Protein AF-A0A1G5PYN0-F1 (afdb_monomer_lite)

pLDDT: mean 87.56, std 14.22, range [36.5, 98.81]

Structure (mmCIF, N/CA/C/O backbone):
data_AF-A0A1G5PYN0-F1
#
_entry.id   AF-A0A1G5PYN0-F1
#
loop_
_atom_site.group_PDB
_atom_site.id
_atom_site.type_symbol
_atom_site.label_atom_id
_atom_site.label_alt_id
_atom_site.label_comp_id
_atom_site.label_asym_id
_atom_site.label_entity_id
_atom_site.label_seq_id
_atom_site.pdbx_PDB_ins_code
_atom_site.Cartn_x
_atom_site.Cartn_y
_atom_site.Cartn_z
_atom_site.occupancy
_atom_site.B_iso_or_equiv
_atom_site.auth_seq_id
_atom_site.auth_comp_id
_atom_site.auth_asym_id
_atom_site.auth_atom_id
_atom_site.pdbx_PDB_model_num
ATOM 1 N N . MET A 1 1 ? 33.318 -4.986 -17.222 1.00 64.50 1 MET A N 1
ATOM 2 C CA . MET A 1 1 ? 32.601 -3.919 -17.952 1.00 64.50 1 MET A CA 1
ATOM 3 C C . MET A 1 1 ? 31.150 -4.351 -17.948 1.00 64.50 1 MET A C 1
ATOM 5 O O . MET A 1 1 ? 30.922 -5.506 -18.272 1.00 64.50 1 MET A O 1
ATOM 9 N N . ASN A 1 2 ? 30.232 -3.514 -17.471 1.00 84.94 2 ASN A N 1
ATOM 10 C CA . ASN A 1 2 ? 28.835 -3.925 -17.301 1.00 84.94 2 ASN A CA 1
ATOM 11 C C . ASN A 1 2 ? 28.106 -3.892 -18.644 1.00 84.94 2 ASN A C 1
ATOM 13 O O . ASN A 1 2 ? 28.387 -3.021 -19.474 1.00 84.94 2 ASN A O 1
ATOM 17 N N . GLU A 1 3 ? 27.171 -4.814 -18.842 1.00 92.38 3 GLU A N 1
ATOM 18 C CA . GLU A 1 3 ? 26.349 -4.852 -20.047 1.00 92.38 3 GLU A CA 1
ATOM 19 C C . GLU A 1 3 ? 25.367 -3.680 -20.057 1.00 92.38 3 GLU A C 1
ATOM 21 O O . GLU A 1 3 ? 24.721 -3.378 -19.055 1.00 92.38 3 GLU A O 1
ATOM 26 N N . LYS A 1 4 ? 25.257 -2.975 -21.184 1.00 93.56 4 LYS A N 1
ATOM 27 C CA . LYS A 1 4 ? 24.333 -1.844 -21.303 1.00 93.56 4 LYS A CA 1
ATOM 28 C C . LYS A 1 4 ? 22.901 -2.364 -21.402 1.00 93.56 4 LYS A C 1
ATOM 30 O O . LYS A 1 4 ? 22.588 -3.097 -22.333 1.00 93.56 4 LYS A O 1
ATOM 35 N N . PHE A 1 5 ? 22.021 -1.901 -20.517 1.00 94.69 5 PHE A N 1
ATOM 36 C CA . PHE A 1 5 ? 20.597 -2.208 -20.602 1.00 94.69 5 PHE A CA 1
ATOM 37 C C . PHE A 1 5 ? 19.865 -1.170 -21.466 1.00 94.69 5 PHE A C 1
ATOM 39 O O . PHE A 1 5 ? 20.129 0.033 -21.380 1.00 94.69 5 PHE A O 1
ATOM 46 N N . ILE A 1 6 ? 18.943 -1.623 -22.315 1.00 91.50 6 ILE A N 1
ATOM 47 C CA . ILE A 1 6 ? 18.127 -0.771 -23.192 1.00 91.50 6 ILE A CA 1
ATOM 48 C C . ILE A 1 6 ? 16.665 -1.087 -22.900 1.00 91.50 6 ILE A C 1
ATOM 50 O O . ILE A 1 6 ? 16.285 -2.245 -22.958 1.00 91.50 6 ILE A O 1
ATOM 54 N N . TRP A 1 7 ? 15.841 -0.082 -22.595 1.00 91.94 7 TRP A N 1
ATOM 55 C CA . TRP A 1 7 ? 14.404 -0.283 -22.371 1.00 91.94 7 TRP A CA 1
ATOM 56 C C . TRP A 1 7 ? 13.653 -0.433 -23.692 1.00 91.94 7 TRP A C 1
ATOM 58 O O . TRP A 1 7 ? 13.806 0.413 -24.573 1.00 91.94 7 TRP A O 1
ATOM 68 N N . LEU A 1 8 ? 12.830 -1.475 -23.803 1.00 89.56 8 LEU A N 1
ATOM 69 C CA . LEU A 1 8 ? 12.023 -1.788 -24.982 1.00 89.56 8 LEU A CA 1
ATOM 70 C C . LEU A 1 8 ? 10.587 -2.077 -24.542 1.00 89.56 8 LEU A C 1
ATOM 72 O O . LEU A 1 8 ? 10.359 -2.863 -23.623 1.00 89.56 8 LEU A O 1
ATOM 76 N N . SER A 1 9 ? 9.607 -1.422 -25.159 1.00 87.19 9 SER A N 1
ATOM 77 C CA . SER A 1 9 ? 8.194 -1.537 -24.770 1.00 87.19 9 SER A CA 1
ATOM 78 C C . SER A 1 9 ? 7.547 -2.854 -25.200 1.00 87.19 9 SER A C 1
ATOM 80 O O . SER A 1 9 ? 6.588 -3.297 -24.581 1.00 87.19 9 SER A O 1
ATOM 82 N N . ASP A 1 10 ? 8.057 -3.465 -26.259 1.00 86.38 10 ASP A N 1
ATOM 83 C CA . ASP A 1 10 ? 7.470 -4.555 -27.041 1.00 86.38 10 ASP A CA 1
ATOM 84 C C . ASP A 1 10 ? 8.253 -5.869 -26.927 1.00 86.38 10 ASP A C 1
ATOM 86 O O . ASP A 1 10 ? 8.167 -6.728 -27.798 1.00 86.38 10 ASP A O 1
ATOM 90 N N . GLU A 1 11 ? 9.010 -6.029 -25.841 1.00 87.56 11 GLU A N 1
ATOM 91 C CA . GLU A 1 11 ? 9.759 -7.246 -25.543 1.00 87.56 11 GLU A CA 1
ATOM 92 C C . GLU A 1 11 ? 9.716 -7.573 -24.044 1.00 87.56 11 GLU A C 1
ATOM 94 O O . GLU A 1 11 ? 9.643 -6.684 -23.178 1.00 87.56 11 GLU A O 1
ATOM 99 N N . ASP A 1 12 ? 9.800 -8.870 -23.737 1.00 90.00 12 ASP A N 1
ATOM 100 C CA . ASP A 1 12 ? 10.110 -9.347 -22.394 1.00 90.00 12 ASP A CA 1
ATOM 101 C C . ASP A 1 12 ? 11.549 -8.975 -22.051 1.00 90.00 12 ASP A C 1
ATOM 103 O O . ASP A 1 12 ? 12.481 -9.293 -22.788 1.00 90.00 12 ASP A O 1
ATOM 107 N N . GLN A 1 13 ? 11.745 -8.317 -20.912 1.00 92.88 13 GLN A N 1
ATOM 108 C CA . GLN A 1 13 ? 13.063 -7.835 -20.516 1.00 92.88 13 GLN A CA 1
ATOM 109 C C . GLN A 1 13 ? 13.458 -8.352 -19.145 1.00 92.88 13 GLN A C 1
ATOM 111 O O . GLN A 1 13 ? 12.667 -8.315 -18.204 1.00 92.88 13 GLN A O 1
ATOM 116 N N . SER A 1 14 ? 14.709 -8.797 -19.040 1.00 95.44 14 SER A N 1
ATOM 117 C CA . SER A 1 14 ? 15.316 -9.237 -17.786 1.00 95.44 14 SER A CA 1
ATOM 118 C C . SER A 1 14 ? 16.494 -8.336 -17.433 1.00 95.44 14 SER A C 1
ATOM 120 O O . SER A 1 14 ? 17.352 -8.084 -18.274 1.00 95.44 14 SER A O 1
ATOM 122 N N . TYR A 1 15 ? 16.538 -7.862 -16.190 1.00 97.06 15 TYR A N 1
ATOM 123 C CA . TYR A 1 15 ? 17.644 -7.080 -15.646 1.00 97.06 15 TYR A CA 1
ATOM 124 C C . TYR A 1 15 ? 18.396 -7.888 -14.581 1.00 97.06 15 TYR A C 1
ATOM 126 O O . TYR A 1 15 ? 17.907 -8.087 -13.469 1.00 97.06 15 TYR A O 1
ATOM 134 N N . CYS A 1 16 ? 19.588 -8.358 -14.940 1.00 96.94 16 CYS A N 1
ATOM 135 C CA . CYS A 1 16 ? 20.435 -9.242 -14.132 1.00 96.94 16 CYS A CA 1
ATOM 136 C C . CYS A 1 16 ? 21.698 -8.543 -13.594 1.00 96.94 16 CYS A C 1
ATOM 138 O O . CYS A 1 16 ? 22.007 -7.412 -13.971 1.00 96.94 16 CYS A O 1
ATOM 140 N N . HIS A 1 17 ? 22.464 -9.238 -12.747 1.00 94.62 17 HIS A N 1
ATOM 141 C CA . HIS A 1 17 ? 23.680 -8.721 -12.100 1.00 94.62 17 HIS A CA 1
ATOM 142 C C . HIS A 1 17 ? 24.736 -8.144 -13.067 1.00 94.62 17 HIS A C 1
ATOM 144 O O . HIS A 1 17 ? 25.391 -7.158 -12.733 1.00 94.62 17 HIS A O 1
ATOM 150 N N . GLU A 1 18 ? 24.878 -8.712 -14.267 1.00 95.62 18 GLU A N 1
ATOM 151 C CA . GLU A 1 18 ? 25.846 -8.289 -15.299 1.00 95.62 18 GLU A CA 1
ATOM 152 C C . GLU A 1 18 ? 25.626 -6.864 -15.830 1.00 95.62 18 GLU A C 1
ATOM 154 O O . GLU A 1 18 ? 26.567 -6.205 -16.281 1.00 95.62 18 GLU A O 1
ATOM 159 N N . HIS A 1 19 ? 24.405 -6.343 -15.693 1.00 96.50 19 HIS A N 1
ATOM 160 C CA . HIS A 1 19 ? 24.086 -4.958 -16.018 1.00 96.50 19 HIS A CA 1
ATOM 161 C C . HIS A 1 19 ? 24.658 -3.979 -14.975 1.00 96.50 19 HIS A C 1
ATOM 163 O O . HIS A 1 19 ? 24.848 -2.796 -15.259 1.00 96.50 19 HIS A O 1
ATOM 169 N N . GLY A 1 20 ? 24.969 -4.428 -13.757 1.00 96.69 20 GLY A N 1
ATOM 170 C CA . GLY A 1 20 ? 25.350 -3.540 -12.657 1.00 96.69 20 GLY A CA 1
ATOM 171 C C . GLY A 1 20 ? 24.247 -2.535 -12.314 1.00 96.69 20 GLY A C 1
ATOM 172 O O . GLY A 1 20 ? 23.072 -2.801 -12.548 1.00 96.69 20 GLY A O 1
ATOM 173 N N . SER A 1 21 ? 24.593 -1.379 -11.746 1.00 97.81 21 SER A N 1
ATOM 174 C CA . SER A 1 21 ? 23.624 -0.299 -11.500 1.00 97.81 21 SER A CA 1
ATOM 175 C C . SER A 1 21 ? 23.627 0.716 -12.643 1.00 97.81 21 SER A C 1
ATOM 177 O O . SER A 1 21 ? 24.696 1.160 -13.065 1.00 97.81 21 SER A O 1
ATOM 179 N N . GLN A 1 22 ? 22.446 1.087 -13.141 1.00 96.62 22 GLN A N 1
ATOM 180 C CA . GLN A 1 22 ? 22.286 1.979 -14.292 1.00 96.62 22 GLN A CA 1
ATOM 181 C C . GLN A 1 22 ? 21.126 2.955 -14.100 1.00 96.62 22 GLN A C 1
ATOM 183 O O . GLN A 1 22 ? 20.095 2.624 -13.517 1.00 96.62 22 GLN A O 1
ATOM 188 N N . THR A 1 23 ? 21.278 4.145 -14.678 1.00 95.19 23 THR A N 1
ATOM 189 C CA . THR A 1 23 ? 20.180 5.087 -14.905 1.00 95.19 23 THR A CA 1
ATOM 190 C C . THR A 1 23 ? 19.929 5.166 -16.397 1.00 95.19 23 THR A C 1
ATOM 192 O O . THR A 1 23 ? 20.847 5.453 -17.170 1.00 95.19 23 THR A O 1
ATOM 195 N N . ILE A 1 24 ? 18.688 4.930 -16.804 1.00 91.94 24 ILE A N 1
ATOM 196 C CA . ILE A 1 24 ? 18.281 4.997 -18.199 1.00 91.94 24 ILE A CA 1
ATOM 197 C C . ILE A 1 24 ? 17.210 6.060 -18.400 1.00 91.94 24 ILE A C 1
ATOM 199 O O . ILE A 1 24 ? 16.399 6.342 -17.521 1.00 91.94 24 ILE A O 1
ATOM 203 N N . THR A 1 25 ? 17.211 6.623 -19.602 1.00 86.50 25 THR A N 1
ATOM 204 C CA . THR A 1 25 ? 16.182 7.539 -20.078 1.00 86.50 25 THR A CA 1
ATOM 205 C C . THR A 1 25 ? 15.856 7.143 -21.518 1.00 86.50 25 THR A C 1
ATOM 207 O O . THR A 1 25 ? 16.702 7.341 -22.396 1.00 86.50 25 THR A O 1
ATOM 210 N N . PRO A 1 26 ? 14.687 6.547 -21.789 1.00 73.88 26 PRO A N 1
ATOM 211 C CA . PRO A 1 26 ? 14.273 6.182 -23.125 1.00 73.88 26 PRO A CA 1
ATOM 212 C C . PRO A 1 26 ? 14.003 7.455 -23.918 1.00 73.88 26 PRO A C 1
ATOM 214 O O . PRO A 1 26 ? 13.640 8.501 -23.377 1.00 73.88 26 PRO A O 1
ATOM 217 N N . SER A 1 27 ? 14.175 7.364 -25.229 1.00 69.44 27 SER A N 1
ATOM 218 C CA . SER A 1 27 ? 13.894 8.469 -26.143 1.00 69.44 27 SER A CA 1
ATOM 219 C C . SER A 1 27 ? 12.394 8.754 -26.287 1.00 69.44 27 SER A C 1
ATOM 221 O O . SER A 1 27 ? 12.030 9.871 -26.652 1.00 69.44 27 SER A O 1
ATOM 223 N N . SER A 1 28 ? 11.529 7.774 -26.004 1.00 76.31 28 SER A N 1
ATOM 224 C CA . SER A 1 28 ? 10.084 7.843 -26.253 1.00 76.31 28 SER A CA 1
ATOM 225 C C . SER A 1 28 ? 9.232 7.659 -24.992 1.00 76.31 28 SER A C 1
ATOM 227 O O . SER A 1 28 ? 8.539 8.603 -24.612 1.00 76.31 28 SER A O 1
ATOM 229 N N . SER A 1 29 ? 9.264 6.474 -24.372 1.00 86.19 29 SER A N 1
ATOM 230 C CA . SER A 1 29 ? 8.400 6.081 -23.249 1.00 86.19 29 SER A CA 1
ATOM 231 C C . SER A 1 29 ? 9.008 4.937 -22.420 1.00 86.19 29 SER A C 1
ATOM 233 O O . SER A 1 29 ? 9.849 4.187 -22.919 1.00 86.19 29 SER A O 1
ATOM 235 N N . PHE A 1 30 ? 8.555 4.799 -21.170 1.00 91.44 30 PHE A N 1
ATOM 236 C CA . PHE A 1 30 ? 8.790 3.629 -20.318 1.00 91.44 30 PHE A CA 1
ATOM 237 C C . PHE A 1 30 ? 7.648 2.608 -20.356 1.00 91.44 30 PHE A C 1
ATOM 239 O O . PHE A 1 30 ? 7.711 1.619 -19.632 1.00 91.44 30 PHE A O 1
ATOM 246 N N . ASP A 1 31 ? 6.614 2.811 -21.170 1.00 90.50 31 ASP A N 1
ATOM 247 C CA . ASP A 1 31 ? 5.486 1.883 -21.283 1.00 90.50 31 ASP A CA 1
ATOM 248 C C . ASP A 1 31 ? 5.932 0.444 -21.566 1.00 90.50 31 ASP A C 1
ATOM 250 O O . ASP A 1 31 ? 6.979 0.189 -22.171 1.00 90.50 31 ASP A O 1
ATOM 254 N N . LYS A 1 32 ? 5.087 -0.499 -21.153 1.00 88.25 32 LYS A N 1
ATOM 255 C CA . LYS A 1 32 ? 5.171 -1.902 -21.550 1.00 88.25 32 LYS A CA 1
ATOM 256 C C . LYS A 1 32 ? 3.920 -2.244 -22.328 1.00 88.25 32 LYS A C 1
ATOM 258 O O . LYS A 1 32 ? 2.825 -1.978 -21.859 1.00 88.25 32 LYS A O 1
ATOM 263 N N . ASN A 1 33 ? 4.064 -2.805 -23.515 1.00 85.69 33 ASN A N 1
ATOM 264 C CA . ASN A 1 33 ? 2.923 -3.207 -24.321 1.00 85.69 33 ASN A CA 1
ATOM 265 C C . ASN A 1 33 ? 2.256 -4.446 -23.712 1.00 85.69 33 ASN A C 1
ATOM 267 O O . ASN A 1 33 ? 2.871 -5.216 -22.966 1.00 85.69 33 ASN A O 1
ATOM 271 N N . ILE A 1 34 ? 0.982 -4.649 -24.051 1.00 83.25 34 ILE A N 1
ATOM 272 C CA . ILE A 1 34 ? 0.266 -5.883 -23.708 1.00 83.25 34 ILE A CA 1
ATOM 273 C C . ILE A 1 34 ? 1.074 -7.097 -24.208 1.00 83.25 34 ILE A C 1
ATOM 275 O O . ILE A 1 34 ? 1.685 -7.054 -25.270 1.00 83.25 34 ILE A O 1
ATOM 279 N N . GLY A 1 35 ? 1.079 -8.178 -23.431 1.00 78.75 35 GLY A N 1
ATOM 280 C CA . GLY A 1 35 ? 1.880 -9.385 -23.636 1.00 78.75 35 GLY A CA 1
ATOM 281 C C . GLY A 1 35 ? 3.279 -9.375 -23.013 1.00 78.75 35 GLY A C 1
ATOM 282 O O . GLY A 1 35 ? 3.811 -10.456 -22.789 1.00 78.75 35 GLY A O 1
ATOM 283 N N . PHE A 1 36 ? 3.851 -8.214 -22.673 1.00 85.88 36 PHE A N 1
ATOM 284 C CA . PHE A 1 36 ? 5.266 -8.125 -22.287 1.00 85.88 36 PHE A CA 1
ATOM 285 C C . PHE A 1 36 ? 5.501 -7.808 -20.811 1.00 85.88 36 PHE A C 1
ATOM 287 O O . PHE A 1 36 ? 4.694 -7.158 -20.138 1.00 85.88 36 PHE A O 1
ATOM 294 N N . THR A 1 37 ? 6.643 -8.274 -20.309 1.00 89.25 37 THR A N 1
ATOM 295 C CA . THR A 1 37 ? 6.994 -8.270 -18.889 1.00 89.25 37 THR A CA 1
ATOM 296 C C . THR A 1 37 ? 8.379 -7.675 -18.632 1.00 89.25 37 THR A C 1
ATOM 298 O O . THR A 1 37 ? 9.261 -7.647 -19.494 1.00 89.25 37 THR A O 1
ATOM 301 N N . PHE A 1 38 ? 8.574 -7.179 -17.414 1.00 94.06 38 PHE A N 1
ATOM 302 C CA . PHE A 1 38 ? 9.864 -6.786 -16.869 1.00 94.06 38 PHE A CA 1
ATOM 303 C C . PHE A 1 38 ? 10.191 -7.659 -15.655 1.00 94.06 38 PHE A C 1
ATOM 305 O O . PHE A 1 38 ? 9.429 -7.729 -14.684 1.00 94.06 38 PHE A O 1
ATOM 312 N N . LYS A 1 39 ? 11.344 -8.322 -15.714 1.00 96.31 39 LYS A N 1
ATOM 313 C CA . LYS A 1 39 ? 11.886 -9.165 -14.652 1.00 96.31 39 LYS A CA 1
ATOM 314 C C . LYS A 1 39 ? 13.207 -8.590 -14.169 1.00 96.31 39 LYS A C 1
ATOM 316 O O . LYS A 1 39 ? 13.993 -8.082 -14.966 1.00 96.31 39 LYS A O 1
ATOM 321 N N . MET A 1 40 ? 13.479 -8.697 -12.878 1.00 97.56 40 MET A N 1
ATOM 322 C CA . MET A 1 40 ? 14.733 -8.224 -12.304 1.00 97.56 40 MET A CA 1
ATOM 323 C C . MET A 1 40 ? 15.248 -9.190 -11.239 1.00 97.56 40 MET A C 1
ATOM 325 O O . MET A 1 40 ? 14.536 -9.520 -10.291 1.00 97.56 40 MET A O 1
ATOM 329 N N . ASP A 1 41 ? 16.500 -9.606 -11.415 1.00 97.19 41 ASP A N 1
ATOM 330 C CA . ASP A 1 41 ? 17.264 -10.429 -10.480 1.00 97.19 41 ASP A CA 1
ATOM 331 C C . ASP A 1 41 ? 18.720 -9.943 -10.448 1.00 97.19 41 ASP A C 1
ATOM 333 O O . ASP A 1 41 ? 19.633 -10.522 -11.040 1.00 97.19 41 ASP A O 1
ATOM 337 N N . ALA A 1 42 ? 18.926 -8.777 -9.837 1.00 96.69 42 ALA A N 1
ATOM 338 C CA . ALA A 1 42 ? 20.172 -8.022 -9.966 1.00 96.69 42 ALA A CA 1
ATOM 339 C C . ALA A 1 42 ? 21.029 -7.994 -8.689 1.00 96.69 42 ALA A C 1
ATOM 341 O O . ALA A 1 42 ? 22.027 -7.268 -8.632 1.00 96.69 42 ALA A O 1
ATOM 342 N N . GLY A 1 43 ? 20.665 -8.764 -7.661 1.00 95.25 43 GLY A N 1
ATOM 343 C CA . GLY A 1 43 ? 21.304 -8.726 -6.347 1.00 95.25 43 GLY A CA 1
ATOM 344 C C . GLY A 1 43 ? 21.012 -7.407 -5.636 1.00 95.25 43 GLY A C 1
ATOM 345 O O . GLY A 1 43 ? 19.866 -7.113 -5.320 1.00 95.25 43 GLY A O 1
ATOM 346 N N . GLU A 1 44 ? 22.038 -6.596 -5.389 1.00 95.44 44 GLU A N 1
ATOM 347 C CA . GLU A 1 44 ? 21.894 -5.265 -4.770 1.00 95.44 44 GLU A CA 1
ATOM 348 C C . GLU A 1 44 ? 21.850 -4.126 -5.805 1.00 95.44 44 GLU A C 1
ATOM 350 O O . GLU A 1 44 ? 21.699 -2.954 -5.456 1.00 95.44 44 GLU A O 1
ATOM 355 N N . ASN A 1 45 ? 21.984 -4.452 -7.094 1.00 97.81 45 ASN A N 1
ATOM 356 C CA . ASN A 1 45 ? 22.062 -3.450 -8.149 1.00 97.81 45 ASN A CA 1
ATOM 357 C C . ASN A 1 45 ? 20.739 -2.707 -8.363 1.00 97.81 45 ASN A C 1
ATOM 359 O O . ASN A 1 45 ? 19.648 -3.231 -8.131 1.00 97.81 45 ASN A O 1
ATOM 363 N N . THR A 1 46 ? 20.860 -1.474 -8.855 1.00 98.31 46 THR A N 1
ATOM 364 C CA . THR A 1 46 ? 19.737 -0.553 -9.047 1.00 98.31 46 THR A CA 1
ATOM 365 C C . THR A 1 46 ? 19.550 -0.200 -10.517 1.00 98.31 46 THR A C 1
ATOM 367 O O . THR A 1 46 ? 20.492 0.255 -11.164 1.00 98.31 46 THR A O 1
ATOM 370 N N . LEU A 1 47 ? 18.323 -0.340 -11.019 1.00 98.06 47 LEU A N 1
ATOM 371 C CA . LEU A 1 47 ? 17.886 0.241 -12.285 1.00 98.06 47 LEU A CA 1
ATOM 372 C C . LEU A 1 47 ? 17.019 1.469 -11.993 1.00 98.06 47 LEU A C 1
ATOM 374 O O . LEU A 1 47 ? 15.956 1.352 -11.385 1.00 98.06 47 LEU A O 1
ATOM 378 N N . THR A 1 48 ? 17.461 2.643 -12.439 1.00 97.19 48 THR A N 1
ATOM 379 C CA . THR A 1 48 ? 16.688 3.889 -12.344 1.00 97.19 48 THR A CA 1
ATOM 380 C C . THR A 1 48 ? 16.110 4.267 -13.706 1.00 97.19 48 THR A C 1
ATOM 382 O O . THR A 1 48 ? 16.854 4.499 -14.659 1.00 97.19 48 THR A O 1
ATOM 385 N N . LEU A 1 49 ? 14.785 4.351 -13.782 1.00 94.19 49 LEU A N 1
ATOM 386 C CA . LEU A 1 49 ? 14.005 4.884 -14.892 1.00 94.19 49 LEU A CA 1
ATOM 387 C C . LEU A 1 49 ? 13.805 6.390 -14.649 1.00 94.19 49 LEU A C 1
ATOM 389 O O . LEU A 1 49 ? 12.924 6.792 -13.891 1.00 94.19 49 LEU A O 1
ATOM 393 N N . ASP A 1 50 ? 14.677 7.216 -15.228 1.00 91.75 50 ASP A N 1
ATOM 394 C CA . ASP A 1 50 ? 14.679 8.673 -15.041 1.00 91.75 50 ASP A CA 1
ATOM 395 C C . ASP A 1 50 ? 13.805 9.361 -16.100 1.00 91.75 50 ASP A C 1
ATOM 397 O O . ASP A 1 50 ? 14.099 9.287 -17.301 1.00 91.75 50 ASP A O 1
ATOM 401 N N . THR A 1 51 ? 12.740 10.037 -15.654 1.00 85.75 51 THR A N 1
ATOM 402 C CA . THR A 1 51 ? 11.777 10.729 -16.523 1.00 85.75 51 THR A CA 1
ATOM 403 C C . THR A 1 51 ? 12.102 12.212 -16.754 1.00 85.75 51 THR A C 1
ATOM 405 O O . THR A 1 51 ? 11.386 12.883 -17.502 1.00 85.75 51 THR A O 1
ATOM 408 N N . ASP A 1 52 ? 13.164 12.759 -16.150 1.00 76.69 52 ASP A N 1
ATOM 409 C CA . ASP A 1 52 ? 13.421 14.208 -16.114 1.00 76.69 52 ASP A CA 1
ATOM 410 C C . ASP A 1 52 ? 14.066 14.759 -17.404 1.00 76.69 52 ASP A C 1
ATOM 412 O O . ASP A 1 52 ? 13.940 15.943 -17.746 1.00 76.69 52 ASP A O 1
ATOM 416 N N . LYS A 1 53 ? 14.731 13.918 -18.207 1.00 65.94 53 LYS A N 1
ATOM 417 C CA . LYS A 1 53 ? 15.516 14.426 -19.346 1.00 65.94 53 LYS A CA 1
ATOM 418 C C . LYS A 1 53 ? 14.677 15.151 -20.411 1.00 65.94 53 LYS A C 1
ATOM 420 O O . LYS A 1 53 ? 13.581 14.768 -20.825 1.00 65.94 53 LYS A O 1
ATOM 425 N N . LYS A 1 54 ? 15.232 16.289 -20.832 1.00 58.75 54 LYS A N 1
ATOM 426 C CA . LYS A 1 54 ? 14.637 17.315 -21.695 1.00 58.75 54 LYS A CA 1
ATOM 427 C C . LYS A 1 54 ? 14.392 16.770 -23.107 1.00 58.75 54 LYS A C 1
ATOM 429 O O . LYS A 1 54 ? 15.353 16.604 -23.847 1.00 58.75 54 LYS A O 1
ATOM 434 N N . ASN A 1 55 ? 13.131 16.464 -23.440 1.00 54.75 55 ASN A N 1
ATOM 435 C CA . ASN A 1 55 ? 12.445 16.780 -24.716 1.00 54.75 55 ASN A CA 1
ATOM 436 C C . ASN A 1 55 ? 11.238 15.870 -25.026 1.00 54.75 55 ASN A C 1
ATOM 438 O O . ASN A 1 55 ? 10.500 16.177 -25.956 1.00 54.75 55 ASN A O 1
ATOM 442 N N . SER A 1 56 ? 10.983 14.800 -24.262 1.00 56.25 56 SER A N 1
ATOM 443 C CA . SER A 1 56 ? 9.767 13.990 -24.443 1.00 56.25 56 SER A CA 1
ATOM 444 C C . SER A 1 56 ? 8.727 14.307 -23.367 1.00 56.25 56 SER A C 1
ATOM 446 O O . SER A 1 56 ? 9.012 14.210 -22.175 1.00 56.25 56 SER A O 1
ATOM 448 N N . ILE A 1 57 ? 7.527 14.703 -23.803 1.00 56.97 57 ILE A N 1
ATOM 449 C CA . ILE A 1 57 ? 6.341 14.960 -22.961 1.00 56.97 57 ILE A CA 1
ATOM 450 C C . ILE A 1 57 ? 5.693 13.638 -22.505 1.00 56.97 57 ILE A C 1
ATOM 452 O O . ILE A 1 57 ? 4.843 13.649 -21.634 1.00 56.97 57 ILE A O 1
ATOM 456 N N . LYS A 1 58 ? 6.084 12.495 -23.086 1.00 63.91 58 LYS A N 1
ATOM 457 C CA . LYS A 1 58 ? 5.426 11.199 -22.853 1.00 63.91 58 LYS A CA 1
ATOM 458 C C . LYS A 1 58 ? 6.140 10.293 -21.847 1.00 63.91 58 LYS A C 1
ATOM 460 O O . LYS A 1 58 ? 5.608 9.247 -21.518 1.00 63.91 58 LYS A O 1
ATOM 465 N N . VAL A 1 59 ? 7.344 10.641 -21.389 1.00 70.94 59 VAL A N 1
ATOM 466 C CA . VAL A 1 59 ? 8.159 9.730 -20.552 1.00 70.94 59 VAL A CA 1
ATOM 467 C C . VAL A 1 59 ? 7.661 9.673 -19.105 1.00 70.94 59 VAL A C 1
ATOM 469 O O . VAL A 1 59 ? 7.928 8.701 -18.406 1.00 70.94 59 VAL A O 1
ATOM 472 N N . ASN A 1 60 ? 6.936 10.694 -18.649 1.00 80.38 60 ASN A N 1
ATOM 473 C CA . ASN A 1 60 ? 6.387 10.746 -17.300 1.00 80.38 60 ASN A CA 1
ATOM 474 C C . ASN A 1 60 ? 5.007 10.079 -17.172 1.00 80.38 60 ASN A C 1
ATOM 476 O O . ASN A 1 60 ? 4.589 9.859 -16.044 1.00 80.38 60 ASN A O 1
ATOM 480 N N . ASP A 1 61 ? 4.330 9.742 -18.275 1.00 89.81 61 ASP A N 1
ATOM 481 C CA . ASP A 1 61 ? 3.107 8.929 -18.283 1.00 89.81 61 ASP A CA 1
ATOM 482 C C . ASP A 1 61 ? 3.468 7.476 -18.612 1.00 89.81 61 ASP A C 1
ATOM 484 O O . ASP A 1 61 ? 3.798 7.158 -19.752 1.00 89.81 61 ASP A O 1
ATOM 488 N N . ILE A 1 62 ? 3.439 6.605 -17.603 1.00 92.31 62 ILE A N 1
ATOM 489 C CA . ILE A 1 62 ? 3.876 5.209 -17.694 1.00 92.31 62 ILE A CA 1
ATOM 490 C C . ILE A 1 62 ? 2.667 4.287 -17.531 1.00 92.31 62 ILE A C 1
ATOM 492 O O . ILE A 1 62 ? 2.080 4.207 -16.452 1.00 92.31 62 ILE A O 1
ATOM 496 N N . HIS A 1 63 ? 2.323 3.563 -18.592 1.00 91.75 63 HIS A N 1
ATOM 497 C CA . HIS A 1 63 ? 1.176 2.662 -18.680 1.00 91.75 63 HIS A CA 1
ATOM 498 C C . HIS A 1 63 ? 1.619 1.211 -18.808 1.00 91.75 63 HIS A C 1
ATOM 500 O O . HIS A 1 63 ? 2.145 0.788 -19.842 1.00 91.75 63 HIS A O 1
ATOM 506 N N . TRP A 1 64 ? 1.402 0.446 -17.740 1.00 91.75 64 TRP A N 1
ATOM 507 C CA . TRP A 1 64 ? 1.830 -0.939 -17.580 1.00 91.75 64 TRP A CA 1
ATOM 508 C C . TRP A 1 64 ? 0.604 -1.871 -17.429 1.00 91.75 64 TRP A C 1
ATOM 510 O O . TRP A 1 64 ? 0.046 -2.011 -16.342 1.00 91.75 64 TRP A O 1
ATOM 520 N N . PRO A 1 65 ? 0.160 -2.538 -18.506 1.00 87.75 65 PRO A N 1
ATOM 521 C CA . PRO A 1 65 ? 0.580 -2.341 -19.886 1.00 87.75 65 PRO A CA 1
ATOM 522 C C . PRO A 1 65 ? -0.181 -1.205 -20.586 1.00 87.75 65 PRO A C 1
ATOM 524 O O . PRO A 1 65 ? -1.197 -0.708 -20.099 1.00 87.75 65 PRO A O 1
ATOM 527 N N . ARG A 1 66 ? 0.292 -0.880 -21.785 1.00 85.06 66 ARG A N 1
ATOM 528 C CA . ARG A 1 66 ? -0.324 0.010 -22.759 1.00 85.06 66 ARG A CA 1
ATOM 529 C C . ARG A 1 66 ? -0.884 -0.786 -23.933 1.00 85.06 66 ARG A C 1
ATOM 531 O O . ARG A 1 66 ? -0.208 -1.678 -24.456 1.00 85.06 66 ARG A O 1
ATOM 538 N N . SER A 1 67 ? -2.087 -0.440 -24.386 1.00 73.12 67 SER A N 1
ATOM 539 C CA . SER A 1 67 ? -2.626 -0.990 -25.630 1.00 73.12 67 SER A CA 1
ATOM 540 C C . SER A 1 67 ? -1.856 -0.443 -26.838 1.00 73.12 67 SER A C 1
ATOM 542 O O . SER A 1 67 ? -1.650 0.773 -26.933 1.00 73.12 67 SER A O 1
ATOM 544 N N . PRO A 1 68 ? -1.444 -1.288 -27.803 1.00 62.25 68 PRO A N 1
ATOM 545 C CA . PRO A 1 68 ? -0.917 -0.783 -29.061 1.00 62.25 68 PRO A CA 1
ATOM 546 C C . PRO A 1 68 ? -1.989 0.067 -29.766 1.00 62.25 68 PRO A C 1
ATOM 548 O O . PRO A 1 68 ? -3.167 -0.284 -29.794 1.00 62.25 68 PRO A O 1
ATOM 551 N N . ILE A 1 69 ? -1.574 1.214 -30.310 1.00 54.97 69 ILE A N 1
ATOM 552 C CA . ILE A 1 69 ? -2.456 2.206 -30.958 1.00 54.97 69 ILE A CA 1
ATOM 553 C C . ILE A 1 69 ? -2.969 1.703 -32.325 1.00 54.97 69 ILE A C 1
ATOM 555 O O . ILE A 1 69 ? -3.968 2.202 -32.834 1.00 54.97 69 ILE A O 1
ATOM 559 N N . GLU A 1 70 ? -2.328 0.694 -32.922 1.00 45.19 70 GLU A N 1
ATOM 560 C CA . GLU A 1 70 ? -2.703 0.147 -34.228 1.00 45.19 70 GLU A CA 1
ATOM 561 C C . GLU A 1 70 ? -3.424 -1.204 -34.097 1.00 45.19 70 GLU A C 1
ATOM 563 O O . GLU A 1 70 ? -2.819 -2.260 -34.259 1.00 45.19 70 GLU A O 1
ATOM 568 N N . PHE A 1 71 ? -4.745 -1.185 -33.914 1.00 43.28 71 PHE A N 1
ATOM 569 C CA . PHE A 1 71 ? -5.575 -2.247 -34.491 1.00 43.28 71 PHE A CA 1
ATOM 570 C C . PHE A 1 71 ? -5.670 -1.980 -35.999 1.00 43.28 71 PHE A C 1
ATOM 572 O O . PHE A 1 71 ? -6.641 -1.404 -36.484 1.00 43.28 71 PHE A O 1
ATOM 579 N N . LYS A 1 72 ? -4.620 -2.316 -36.757 1.00 39.28 72 LYS A N 1
ATOM 580 C CA . LYS A 1 72 ? -4.734 -2.379 -38.220 1.00 39.28 72 LYS A CA 1
ATOM 581 C C . LYS A 1 72 ? -5.690 -3.524 -38.54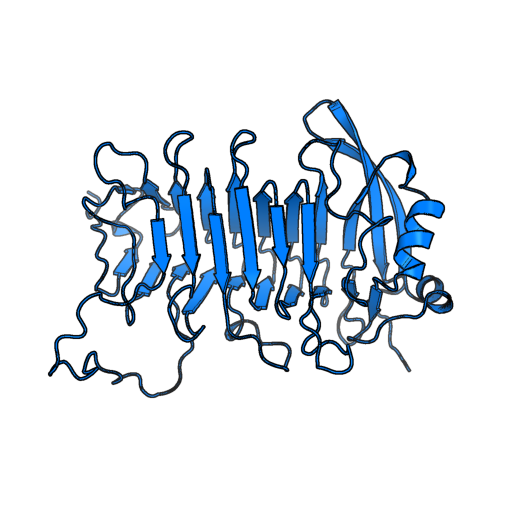0 1.00 39.28 72 LYS A C 1
ATOM 583 O O . LYS A 1 72 ? -5.405 -4.660 -38.174 1.00 39.28 72 LYS A O 1
ATOM 588 N N . GLU A 1 73 ? -6.820 -3.227 -39.182 1.00 36.50 73 GLU A N 1
ATOM 589 C CA . GLU A 1 73 ? -7.741 -4.237 -39.717 1.00 36.50 73 GLU A CA 1
ATOM 590 C C . GLU A 1 73 ? -6.932 -5.324 -40.449 1.00 36.50 73 GLU A C 1
ATOM 592 O O . GLU A 1 73 ? -6.177 -5.030 -41.375 1.00 36.50 73 GLU A O 1
ATOM 597 N N . GLY A 1 74 ? -7.023 -6.569 -39.973 1.00 41.16 74 GLY A N 1
ATOM 598 C CA . GLY A 1 74 ? -6.241 -7.706 -40.478 1.00 41.16 74 GLY A CA 1
ATOM 599 C C . GLY A 1 74 ? -5.092 -8.170 -39.573 1.00 41.16 74 GLY A C 1
ATOM 600 O O . GLY A 1 74 ? -4.623 -9.292 -39.741 1.00 41.16 74 GLY A O 1
ATOM 601 N N . TYR A 1 75 ? -4.699 -7.386 -38.565 1.00 39.47 75 TYR A N 1
ATOM 602 C CA . TYR A 1 75 ? -4.036 -7.897 -37.365 1.00 39.47 75 TYR A CA 1
ATOM 603 C C . TYR A 1 75 ? -5.128 -8.371 -36.406 1.00 39.47 75 TYR A C 1
ATOM 605 O O . TYR A 1 75 ? -5.446 -7.722 -35.409 1.00 39.47 75 TYR A O 1
ATOM 613 N N . GLU A 1 76 ? -5.719 -9.531 -36.709 1.00 39.62 76 GLU A N 1
ATOM 614 C CA . GLU A 1 76 ? -6.223 -10.372 -35.624 1.00 39.62 76 GLU A CA 1
ATOM 615 C C . GLU A 1 76 ? -5.146 -10.427 -34.537 1.00 39.62 76 GLU A C 1
ATOM 617 O O . GLU A 1 76 ? -3.951 -10.351 -34.836 1.00 39.62 76 GLU A O 1
ATOM 622 N N . ALA A 1 77 ? -5.570 -10.514 -33.281 1.00 43.22 77 ALA A N 1
ATOM 623 C CA . ALA A 1 77 ? -4.736 -10.638 -32.095 1.00 43.22 77 ALA A CA 1
ATOM 624 C C . ALA A 1 77 ? -3.882 -11.929 -32.122 1.00 43.22 77 ALA A C 1
ATOM 626 O O . ALA A 1 77 ? -4.028 -12.823 -31.298 1.00 43.22 77 ALA A O 1
ATOM 627 N N . VAL A 1 78 ? -2.965 -12.015 -33.084 1.00 39.47 78 VAL A N 1
ATOM 628 C CA . VAL A 1 78 ? -1.941 -13.038 -33.291 1.00 39.47 78 VAL A CA 1
ATOM 629 C C . VAL A 1 78 ? -0.619 -12.539 -32.694 1.00 39.47 78 VAL A C 1
ATOM 631 O O . VAL A 1 78 ? 0.461 -13.023 -33.018 1.00 39.47 78 VAL A O 1
ATOM 634 N N . HIS A 1 79 ? -0.676 -11.628 -31.716 1.00 44.00 79 HIS A N 1
ATOM 635 C CA . HIS A 1 79 ? 0.265 -11.740 -30.608 1.00 44.00 79 HIS A CA 1
ATOM 636 C C . HIS A 1 79 ? -0.182 -12.927 -29.781 1.00 44.00 79 HIS A C 1
ATOM 638 O O . HIS A 1 79 ? -0.922 -12.781 -28.815 1.00 44.00 79 HIS A O 1
ATOM 644 N N . LYS A 1 80 ? 0.232 -14.099 -30.275 1.00 41.94 80 LYS A N 1
ATOM 645 C CA . LYS A 1 80 ? 0.347 -15.378 -29.591 1.00 41.94 80 LYS A CA 1
ATOM 646 C C . LYS A 1 80 ? -0.093 -15.303 -28.134 1.00 41.94 80 LYS A C 1
ATOM 648 O O . LYS A 1 80 ? 0.708 -15.331 -27.204 1.00 41.94 80 LYS A O 1
ATOM 653 N N . ALA A 1 81 ? -1.401 -15.404 -27.971 1.00 39.38 81 ALA A N 1
ATOM 654 C CA . ALA A 1 81 ? -1.991 -16.197 -26.922 1.00 39.38 81 ALA A CA 1
ATOM 655 C C . ALA A 1 81 ? -1.631 -17.688 -27.180 1.00 39.38 81 ALA A C 1
ATOM 657 O O . ALA A 1 81 ? -2.490 -18.544 -27.264 1.00 39.38 81 ALA A O 1
ATOM 658 N N . GLU A 1 82 ? -0.340 -18.004 -27.369 1.00 36.84 82 GLU A N 1
ATOM 659 C CA . GLU A 1 82 ? 0.201 -19.358 -27.178 1.00 36.84 82 GLU A CA 1
ATOM 660 C C . GLU A 1 82 ? 0.508 -19.589 -25.683 1.00 36.84 82 GLU A C 1
ATOM 662 O O . GLU A 1 82 ? 0.859 -20.694 -25.294 1.00 36.84 82 GLU A O 1
ATOM 667 N N . ASN A 1 83 ? 0.285 -18.578 -24.830 1.00 41.72 83 ASN A N 1
ATOM 668 C CA . ASN A 1 83 ? 0.059 -18.725 -23.388 1.00 41.72 83 ASN A CA 1
ATOM 669 C C . ASN A 1 83 ? -1.447 -18.664 -23.051 1.00 41.72 83 ASN A C 1
ATOM 671 O O . ASN A 1 83 ? -1.854 -18.052 -22.066 1.00 41.72 83 ASN A O 1
ATOM 675 N N . THR A 1 84 ? -2.303 -19.282 -23.873 1.00 38.78 84 THR A N 1
ATOM 676 C CA . THR A 1 84 ? -3.724 -19.520 -23.539 1.00 38.78 84 THR A CA 1
ATOM 677 C C . THR A 1 84 ? -3.932 -20.484 -22.374 1.00 38.78 84 THR A C 1
ATOM 679 O O . THR A 1 84 ? -5.067 -20.645 -21.934 1.00 38.78 84 THR A O 1
ATOM 682 N N . ASP A 1 85 ? -2.867 -21.063 -21.819 1.00 36.91 85 ASP A N 1
ATOM 683 C CA . ASP A 1 85 ? -2.936 -21.795 -20.560 1.00 36.91 85 ASP A CA 1
ATOM 684 C C . ASP A 1 85 ? -2.567 -20.884 -19.376 1.00 36.91 85 ASP A C 1
ATOM 686 O O . ASP A 1 85 ? -1.408 -20.694 -19.014 1.00 36.91 85 ASP A O 1
ATOM 690 N N . ILE A 1 86 ? -3.618 -20.310 -18.781 1.00 47.31 86 ILE A N 1
ATOM 691 C CA . ILE A 1 86 ? -3.770 -20.015 -17.347 1.00 47.31 86 ILE A CA 1
ATOM 692 C C . ILE A 1 86 ? -2.512 -19.438 -16.674 1.00 47.31 86 ILE A C 1
ATOM 694 O O . ILE A 1 86 ? -1.783 -20.150 -15.992 1.00 47.31 86 ILE A O 1
ATOM 698 N N . THR A 1 87 ? -2.258 -18.132 -16.761 1.00 49.78 87 THR A N 1
ATOM 699 C CA . THR A 1 87 ? -1.322 -17.498 -15.816 1.00 49.78 87 THR A CA 1
ATOM 700 C C . THR A 1 87 ? -1.650 -16.028 -15.591 1.00 49.78 87 THR A C 1
ATOM 702 O O . THR A 1 87 ? -1.810 -15.250 -16.525 1.00 49.78 87 THR A O 1
ATOM 705 N N . LEU A 1 88 ? -1.748 -15.638 -14.321 1.00 56.44 88 LEU A N 1
ATOM 706 C CA . LEU A 1 88 ? -1.788 -14.244 -13.878 1.00 56.44 88 LEU A CA 1
ATOM 707 C C . LEU A 1 8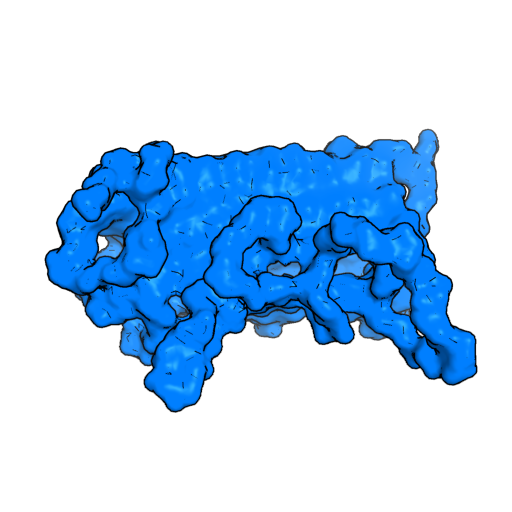8 ? -0.652 -13.468 -14.570 1.00 56.44 88 LEU A C 1
ATOM 709 O O . LEU A 1 88 ? 0.518 -13.826 -14.412 1.00 56.44 88 LEU A O 1
ATOM 713 N N . GLY A 1 89 ? -0.977 -12.438 -15.357 1.00 62.41 89 GLY A N 1
ATOM 714 C CA . GLY A 1 89 ? 0.021 -11.657 -16.087 1.00 62.41 89 GLY A CA 1
ATOM 715 C C . GLY A 1 89 ? 0.938 -10.935 -15.101 1.00 62.41 89 GLY A C 1
ATOM 716 O O . GLY A 1 89 ? 0.475 -10.187 -14.253 1.00 62.41 89 GLY A O 1
ATOM 717 N N . LYS A 1 90 ? 2.252 -11.139 -15.145 1.00 71.19 90 LYS A N 1
ATOM 718 C CA . LYS A 1 90 ? 3.188 -10.420 -14.258 1.00 71.19 90 LYS A CA 1
ATOM 719 C C . LYS A 1 90 ? 3.869 -9.320 -15.063 1.00 71.19 90 LYS A C 1
ATOM 721 O O . LYS A 1 90 ? 4.774 -9.643 -15.818 1.00 71.19 90 LYS A O 1
ATOM 726 N N . THR A 1 91 ? 3.475 -8.046 -14.924 1.00 81.88 91 THR A N 1
ATOM 727 C CA . THR A 1 91 ? 4.220 -6.967 -15.616 1.00 81.88 91 THR A CA 1
ATOM 728 C C . THR A 1 91 ? 5.555 -6.726 -14.944 1.00 81.88 91 THR A C 1
ATOM 730 O O . THR A 1 91 ? 6.539 -6.493 -15.630 1.00 81.88 91 THR A O 1
ATOM 733 N N . ILE A 1 92 ? 5.585 -6.756 -13.611 1.00 92.94 92 ILE A N 1
ATOM 734 C CA . ILE A 1 92 ? 6.771 -6.437 -12.818 1.00 92.94 92 ILE A CA 1
ATOM 735 C C . ILE A 1 92 ? 7.045 -7.619 -11.901 1.00 92.94 92 ILE A C 1
ATOM 737 O O . ILE A 1 92 ? 6.222 -7.937 -11.044 1.00 92.94 92 ILE A O 1
ATOM 741 N N . ASN A 1 93 ? 8.196 -8.263 -12.062 1.00 95.31 93 ASN A N 1
ATOM 742 C CA . ASN A 1 93 ? 8.632 -9.337 -11.177 1.00 95.31 93 ASN A CA 1
ATOM 743 C C . ASN A 1 93 ? 10.082 -9.112 -10.738 1.00 95.31 93 ASN A C 1
ATOM 745 O O . ASN A 1 93 ? 11.003 -9.299 -11.530 1.00 95.31 93 ASN A O 1
ATOM 749 N N . ILE A 1 94 ? 10.281 -8.709 -9.486 1.00 97.50 94 ILE A N 1
ATOM 750 C CA . ILE A 1 94 ? 11.600 -8.399 -8.931 1.00 97.50 94 ILE A CA 1
ATOM 751 C C . ILE A 1 94 ? 11.906 -9.417 -7.833 1.00 97.50 94 ILE A C 1
ATOM 753 O O . ILE A 1 94 ? 11.329 -9.366 -6.747 1.00 97.50 94 ILE A O 1
ATOM 757 N N . SER A 1 95 ? 12.813 -10.352 -8.116 1.00 95.81 95 SER A N 1
ATOM 758 C CA . SER A 1 95 ? 13.295 -11.332 -7.136 1.00 95.81 95 SER A CA 1
ATOM 759 C C . SER A 1 95 ? 14.468 -10.802 -6.319 1.00 95.81 95 SER A C 1
ATOM 761 O O . SER A 1 95 ? 14.637 -11.202 -5.170 1.00 95.81 95 SER A O 1
ATOM 763 N N . SER A 1 96 ? 15.285 -9.918 -6.892 1.00 96.81 96 SER A N 1
ATOM 764 C CA . SER A 1 96 ? 16.353 -9.195 -6.198 1.00 96.81 96 SER A CA 1
ATOM 765 C C . SER A 1 96 ? 16.735 -7.926 -6.969 1.00 96.81 96 SER A C 1
ATOM 767 O O . SER A 1 96 ? 16.600 -7.868 -8.191 1.00 96.81 96 SER A O 1
ATOM 769 N N . GLY A 1 97 ? 17.222 -6.906 -6.264 1.00 98.00 97 GLY A N 1
ATOM 770 C CA . GLY A 1 97 ? 17.606 -5.612 -6.832 1.00 98.00 97 GLY A CA 1
ATOM 771 C C . GLY A 1 97 ? 16.593 -4.501 -6.570 1.00 98.00 97 GLY A C 1
ATOM 772 O O . GLY A 1 97 ? 15.575 -4.705 -5.908 1.00 98.00 97 GLY A O 1
ATOM 773 N N . ASN A 1 98 ? 16.907 -3.304 -7.064 1.00 98.44 98 ASN A N 1
ATOM 774 C CA . ASN A 1 98 ? 16.133 -2.089 -6.815 1.00 98.44 98 ASN A CA 1
ATOM 775 C C . ASN A 1 98 ? 15.669 -1.452 -8.133 1.00 98.44 98 ASN A C 1
ATOM 777 O O . ASN A 1 98 ? 16.494 -0.958 -8.903 1.00 98.44 98 ASN A O 1
ATOM 781 N N . LEU A 1 99 ? 14.361 -1.420 -8.386 1.00 98.31 99 LEU A N 1
ATOM 782 C CA . LEU A 1 99 ? 13.776 -0.648 -9.485 1.00 98.31 99 LEU A CA 1
ATOM 783 C C . LEU A 1 99 ? 13.299 0.705 -8.956 1.00 98.31 99 LEU A C 1
ATOM 785 O O . LEU A 1 99 ? 12.494 0.759 -8.029 1.00 98.31 99 LEU A O 1
ATOM 789 N N . ILE A 1 100 ? 13.756 1.801 -9.557 1.00 97.94 100 ILE A N 1
ATOM 790 C CA . ILE A 1 100 ? 13.326 3.154 -9.188 1.00 97.94 100 ILE A CA 1
ATOM 791 C C . ILE A 1 100 ? 12.770 3.856 -10.422 1.00 97.94 100 ILE A C 1
ATOM 793 O O . ILE A 1 100 ? 13.483 4.012 -11.403 1.00 97.94 100 ILE A O 1
ATOM 797 N N . ILE A 1 101 ? 11.532 4.335 -10.359 1.00 96.06 101 ILE A N 1
ATOM 798 C CA . ILE A 1 101 ? 10.980 5.309 -11.302 1.00 96.06 101 ILE A CA 1
ATOM 799 C C . ILE A 1 101 ? 11.108 6.686 -10.659 1.00 96.06 101 ILE A C 1
ATOM 801 O O . ILE A 1 101 ? 10.569 6.924 -9.576 1.00 96.06 101 ILE A O 1
ATOM 805 N N . LEU A 1 102 ? 11.855 7.576 -11.306 1.00 93.56 102 LEU A N 1
ATOM 806 C CA . LEU A 1 102 ? 12.229 8.872 -10.756 1.00 93.56 102 LEU A CA 1
ATOM 807 C C . LEU A 1 102 ? 11.695 10.008 -11.630 1.00 93.56 102 LEU A C 1
ATOM 809 O O . LEU A 1 102 ? 12.156 10.187 -12.756 1.00 93.56 102 LEU A O 1
ATOM 813 N N . GLY A 1 103 ? 10.765 10.786 -11.073 1.00 90.31 103 GLY A N 1
ATOM 814 C CA . GLY A 1 103 ? 10.336 12.073 -11.623 1.00 90.31 103 GLY A CA 1
ATOM 815 C C . GLY A 1 103 ? 11.099 13.259 -11.053 1.00 90.31 103 GLY A C 1
ATOM 816 O O . GLY A 1 103 ? 11.951 13.117 -10.172 1.00 90.31 103 GLY A O 1
ATOM 817 N N . SER A 1 104 ? 10.732 14.455 -11.500 1.00 87.81 104 SER A N 1
ATOM 818 C CA . SER A 1 104 ? 11.212 15.731 -10.957 1.00 87.81 104 SER A CA 1
ATOM 819 C C . SER A 1 104 ? 10.045 16.645 -10.580 1.00 87.81 104 SER A C 1
ATOM 821 O O . SER A 1 104 ? 8.905 16.390 -10.955 1.00 87.81 104 SER A O 1
ATOM 823 N N . GLU A 1 105 ? 10.314 17.738 -9.858 1.00 82.81 105 GLU A N 1
ATOM 824 C CA . GLU A 1 105 ? 9.282 18.726 -9.488 1.00 82.81 105 GLU A CA 1
ATOM 825 C C . GLU A 1 105 ? 8.568 19.306 -10.723 1.00 82.81 105 GLU A C 1
ATOM 827 O O . GLU A 1 105 ? 7.362 19.523 -10.698 1.00 82.81 105 GLU A O 1
ATOM 832 N N . GLY A 1 106 ? 9.298 19.513 -11.827 1.00 84.31 106 GLY A N 1
ATOM 833 C CA . GLY A 1 106 ? 8.724 20.011 -13.081 1.00 84.31 106 GLY A CA 1
ATOM 834 C C . GLY A 1 106 ? 8.086 18.931 -13.960 1.00 84.31 106 GLY A C 1
ATOM 835 O O . GLY A 1 106 ? 7.342 19.266 -14.881 1.00 84.31 106 GLY A O 1
ATOM 836 N N . LYS A 1 107 ? 8.394 17.653 -13.714 1.00 87.00 107 LYS A N 1
ATOM 837 C CA . LYS A 1 107 ? 7.900 16.496 -14.475 1.00 87.00 107 LYS A CA 1
ATOM 838 C C . LYS A 1 107 ? 7.668 15.306 -13.541 1.00 87.00 107 LYS A C 1
ATOM 840 O O . LYS A 1 107 ? 8.458 14.354 -13.545 1.00 87.00 107 LYS A O 1
ATOM 845 N N . PRO A 1 108 ? 6.619 15.364 -12.715 1.00 90.94 108 PRO A N 1
ATOM 846 C CA . PRO A 1 108 ? 6.309 14.271 -11.815 1.00 90.94 108 PRO A CA 1
ATOM 847 C C . PRO A 1 108 ? 5.787 13.046 -12.566 1.00 90.94 108 PRO A C 1
ATOM 849 O O . PRO A 1 108 ? 5.248 13.155 -13.670 1.00 90.94 108 PRO A O 1
ATOM 852 N N . VAL A 1 109 ? 5.942 11.878 -11.945 1.00 93.00 109 VAL A N 1
ATOM 853 C CA . VAL A 1 109 ? 5.555 10.586 -12.526 1.00 93.00 109 VAL A CA 1
ATOM 854 C C . VAL A 1 109 ? 4.047 10.380 -12.432 1.00 93.00 109 VAL A C 1
ATOM 856 O O . VAL A 1 109 ? 3.461 10.494 -11.355 1.00 93.00 109 VAL A O 1
ATOM 859 N N . ASN A 1 110 ? 3.442 9.983 -13.544 1.00 94.44 110 ASN A N 1
ATOM 860 C CA . ASN A 1 110 ? 2.130 9.370 -13.611 1.00 94.44 110 ASN A CA 1
ATOM 861 C C . ASN A 1 110 ? 2.312 7.882 -13.943 1.00 94.44 110 ASN A C 1
ATOM 863 O O . ASN A 1 110 ? 2.763 7.537 -15.032 1.00 94.44 110 ASN A O 1
ATOM 867 N N . PHE A 1 111 ? 1.993 6.994 -13.007 1.00 95.62 111 PHE A N 1
ATOM 868 C CA . PHE A 1 111 ? 2.119 5.550 -13.191 1.00 95.62 111 PHE A CA 1
ATOM 869 C C . PHE A 1 111 ? 0.751 4.880 -13.146 1.00 95.62 111 PHE A C 1
ATOM 871 O O . PHE A 1 111 ? -0.021 5.074 -12.204 1.00 95.62 111 PHE A O 1
ATOM 878 N N . TYR A 1 112 ? 0.473 4.049 -14.140 1.00 95.06 112 TYR A N 1
ATOM 879 C CA . TYR A 1 112 ? -0.797 3.366 -14.299 1.00 95.06 112 TYR A CA 1
ATOM 880 C C . TYR A 1 112 ? -0.564 1.873 -14.509 1.00 95.06 112 TYR A C 1
ATOM 882 O O . TYR A 1 112 ? -0.052 1.460 -15.548 1.00 95.06 112 TYR A O 1
ATOM 890 N N . LEU A 1 113 ? -0.979 1.055 -13.543 1.00 93.94 113 LEU A N 1
ATOM 891 C CA . LEU A 1 113 ? -1.079 -0.391 -13.711 1.00 93.94 113 LEU A CA 1
ATOM 892 C C . LEU A 1 113 ? -2.527 -0.773 -14.042 1.00 93.94 113 LEU A C 1
ATOM 894 O O . LEU A 1 113 ? -3.443 -0.405 -13.302 1.00 93.94 113 LEU A O 1
ATOM 898 N N . ASN A 1 114 ? -2.718 -1.536 -15.124 1.00 89.56 114 ASN A N 1
ATOM 899 C CA . ASN A 1 114 ? -4.028 -1.997 -15.613 1.00 89.56 114 ASN A CA 1
ATOM 900 C C . ASN A 1 114 ? -5.043 -0.873 -15.927 1.00 89.56 114 ASN A C 1
ATOM 902 O O . ASN A 1 114 ? -6.243 -1.078 -15.794 1.00 89.56 114 ASN A O 1
ATOM 906 N N . SER A 1 115 ? -4.613 0.318 -16.361 1.00 77.75 115 SER A N 1
ATOM 907 C CA . SER A 1 115 ? -5.568 1.399 -16.682 1.00 77.75 115 SER A CA 1
ATOM 908 C C . SER A 1 115 ? -6.390 1.177 -17.954 1.00 77.75 115 SER A C 1
ATOM 910 O O . SER A 1 115 ? -7.407 1.838 -18.125 1.00 77.75 115 SER A O 1
ATOM 912 N N . GLU A 1 116 ? -5.935 0.315 -18.868 1.00 67.00 116 GLU A N 1
ATOM 913 C CA . GLU A 1 116 ? -6.491 0.208 -20.229 1.00 67.00 116 GLU A CA 1
ATOM 914 C C . GLU A 1 116 ? -7.088 -1.173 -20.568 1.00 67.00 116 GLU A C 1
ATOM 916 O O . GLU A 1 116 ? -7.617 -1.348 -21.662 1.00 67.00 116 GLU A O 1
ATOM 921 N N . ILE A 1 117 ? -6.988 -2.177 -19.686 1.00 63.28 117 ILE A N 1
ATOM 922 C CA . ILE A 1 117 ? -7.203 -3.595 -20.048 1.00 63.28 117 ILE A CA 1
ATOM 923 C C . ILE A 1 117 ? -7.662 -4.484 -18.870 1.00 63.28 117 ILE A C 1
ATOM 925 O O . ILE A 1 117 ? -7.785 -4.005 -17.752 1.00 63.28 117 ILE A O 1
ATOM 929 N N . PHE A 1 118 ? -7.851 -5.789 -19.139 1.00 63.28 118 PHE A N 1
ATOM 930 C CA . PHE A 1 118 ? -8.431 -6.901 -18.352 1.00 63.28 118 PHE A CA 1
ATOM 931 C C . PHE A 1 118 ? -7.998 -7.135 -16.884 1.00 63.28 118 PHE A C 1
ATOM 933 O O . PHE A 1 118 ? -8.246 -8.219 -16.360 1.00 63.28 118 PHE A O 1
ATOM 940 N N . ASN A 1 119 ? -7.382 -6.180 -16.180 1.00 75.06 119 ASN A N 1
ATOM 941 C CA . ASN A 1 119 ? -7.022 -6.325 -14.765 1.00 75.06 119 ASN A CA 1
ATOM 942 C C . ASN A 1 119 ? -6.185 -7.592 -14.486 1.00 75.06 119 ASN A C 1
ATOM 944 O O . ASN A 1 119 ? -6.262 -8.205 -13.420 1.00 75.06 119 ASN A O 1
ATOM 948 N N . THR A 1 120 ? -5.368 -8.028 -15.447 1.00 80.75 120 THR A N 1
ATOM 949 C CA . THR A 1 120 ? -4.597 -9.280 -15.364 1.00 80.75 120 THR A CA 1
ATOM 950 C C . THR A 1 120 ? -3.160 -9.074 -14.924 1.00 80.75 120 THR A C 1
ATOM 952 O O . THR A 1 120 ? -2.535 -10.046 -14.504 1.00 80.75 120 THR A O 1
ATOM 955 N N . TYR A 1 121 ? -2.648 -7.841 -14.959 1.00 87.25 121 TYR A N 1
ATOM 956 C CA . TYR A 1 121 ? -1.249 -7.586 -14.663 1.00 87.25 121 TYR A CA 1
ATOM 957 C C . TYR A 1 121 ? -0.951 -7.375 -13.187 1.00 87.25 121 TYR A C 1
ATOM 959 O O . TYR A 1 121 ? -1.782 -6.859 -12.436 1.00 87.25 121 TYR A O 1
ATOM 967 N N . ARG A 1 122 ? 0.242 -7.804 -12.777 1.00 91.06 122 ARG A N 1
ATOM 968 C CA . ARG A 1 122 ? 0.671 -7.899 -11.382 1.00 91.06 122 ARG A CA 1
ATOM 969 C C . ARG A 1 122 ? 2.040 -7.278 -11.142 1.00 91.06 122 ARG A C 1
ATOM 971 O O . ARG A 1 122 ? 2.890 -7.242 -12.038 1.00 91.06 122 ARG A O 1
ATOM 978 N N . ILE A 1 123 ? 2.248 -6.885 -9.891 1.00 95.62 123 ILE A N 1
ATOM 979 C CA . ILE A 1 123 ? 3.535 -6.518 -9.306 1.00 95.62 123 ILE A CA 1
ATOM 980 C C . ILE A 1 123 ? 3.906 -7.599 -8.296 1.00 95.62 123 ILE A C 1
ATOM 982 O O . ILE A 1 123 ? 3.177 -7.823 -7.331 1.00 95.62 123 ILE A O 1
ATOM 986 N N . LYS A 1 124 ? 5.045 -8.259 -8.501 1.00 96.31 124 LYS A N 1
ATOM 987 C CA . LYS A 1 124 ? 5.589 -9.252 -7.576 1.00 96.31 124 LYS A CA 1
ATOM 988 C C . LYS A 1 124 ? 6.964 -8.820 -7.086 1.00 96.31 124 LYS A C 1
ATOM 990 O O . LYS A 1 124 ? 7.870 -8.634 -7.896 1.00 96.31 124 LYS A O 1
ATOM 995 N N . LEU A 1 125 ? 7.106 -8.681 -5.772 1.00 97.88 125 LEU A N 1
ATOM 996 C CA . LEU A 1 125 ? 8.359 -8.348 -5.095 1.00 97.88 125 LEU A CA 1
ATOM 997 C C . LEU A 1 125 ? 8.704 -9.473 -4.116 1.00 97.88 125 LEU A C 1
ATOM 999 O O . LEU A 1 125 ? 7.855 -9.902 -3.334 1.00 97.88 125 LEU A O 1
ATOM 1003 N N . GLN A 1 126 ? 9.930 -9.984 -4.170 1.00 96.44 126 GLN A N 1
ATOM 1004 C CA . GLN A 1 126 ? 10.351 -11.140 -3.375 1.00 96.44 126 GLN A CA 1
ATOM 1005 C C . GLN A 1 126 ? 11.739 -10.927 -2.772 1.00 96.44 126 GLN A C 1
ATOM 1007 O O . GLN A 1 126 ? 12.502 -10.056 -3.189 1.00 96.44 126 GLN A O 1
ATOM 1012 N N . ASN A 1 127 ? 12.093 -11.765 -1.796 1.00 95.75 127 ASN A N 1
ATOM 1013 C CA . ASN A 1 127 ? 13.385 -11.714 -1.111 1.00 95.75 127 ASN A CA 1
ATOM 1014 C C . ASN A 1 127 ? 13.678 -10.283 -0.621 1.00 95.75 127 ASN A C 1
ATOM 1016 O O . ASN A 1 127 ? 12.843 -9.695 0.051 1.00 95.75 127 ASN A O 1
ATOM 1020 N N . SER A 1 128 ? 14.828 -9.698 -0.950 1.00 94.44 128 SER A N 1
ATOM 1021 C CA . SER A 1 128 ? 15.209 -8.339 -0.533 1.00 94.44 128 SER A CA 1
ATOM 1022 C C . SER A 1 128 ? 15.023 -7.287 -1.639 1.00 94.44 128 SER A C 1
ATOM 1024 O O . SER A 1 128 ? 15.736 -6.287 -1.650 1.00 94.44 128 SER A O 1
ATOM 1026 N N . SER A 1 129 ? 14.118 -7.511 -2.599 1.00 98.12 129 SER A N 1
ATOM 1027 C CA . SER A 1 129 ? 13.883 -6.584 -3.715 1.00 98.12 129 SER A CA 1
ATOM 1028 C C . SER A 1 129 ? 13.242 -5.261 -3.288 1.00 98.12 129 SER A C 1
ATOM 1030 O O . SER A 1 129 ? 12.437 -5.249 -2.353 1.00 98.12 129 SER A O 1
ATOM 1032 N N . SER A 1 130 ? 13.456 -4.185 -4.047 1.00 98.56 130 SER A N 1
ATOM 1033 C CA . SER A 1 130 ? 12.672 -2.957 -3.901 1.00 98.56 130 SER A CA 1
ATOM 1034 C C . SER A 1 130 ? 12.108 -2.417 -5.215 1.00 98.56 130 SER A C 1
ATOM 1036 O O . SER A 1 130 ? 12.718 -2.537 -6.278 1.00 98.56 130 SER A O 1
ATOM 1038 N N . PHE A 1 131 ? 10.934 -1.793 -5.121 1.00 98.69 131 PHE A N 1
ATOM 1039 C CA . PHE A 1 131 ? 10.341 -0.982 -6.176 1.00 98.69 131 PHE A CA 1
ATOM 1040 C C . PHE A 1 131 ? 9.973 0.386 -5.602 1.00 98.69 131 PHE A C 1
ATOM 1042 O O . PHE A 1 131 ? 9.327 0.476 -4.559 1.00 98.69 131 PHE A O 1
ATOM 1049 N N . SER A 1 132 ? 10.423 1.463 -6.241 1.00 98.56 132 SER A N 1
ATOM 1050 C CA . SER A 1 132 ? 10.149 2.829 -5.801 1.00 98.56 132 SER A CA 1
ATOM 1051 C C . SER A 1 132 ? 9.612 3.693 -6.932 1.00 98.56 132 SER A C 1
ATOM 1053 O O . SER A 1 132 ? 10.169 3.682 -8.024 1.00 98.56 132 SER A O 1
ATOM 1055 N N . ILE A 1 133 ? 8.588 4.495 -6.650 1.00 97.81 133 ILE A N 1
ATOM 1056 C CA . ILE A 1 133 ? 8.112 5.579 -7.513 1.00 97.81 133 ILE A CA 1
ATOM 1057 C C . ILE A 1 133 ? 8.273 6.877 -6.731 1.00 97.81 133 ILE A C 1
ATOM 1059 O O . ILE A 1 133 ? 7.662 7.044 -5.676 1.00 97.81 133 ILE A O 1
ATOM 1063 N N . LYS A 1 134 ? 9.122 7.774 -7.231 1.00 95.31 134 LYS A N 1
ATOM 1064 C CA . LYS A 1 134 ? 9.502 9.012 -6.548 1.00 95.31 134 LYS A CA 1
ATOM 1065 C C . LYS A 1 134 ? 9.067 10.233 -7.337 1.00 95.31 134 LYS A C 1
ATOM 1067 O O . LYS A 1 134 ? 9.171 10.241 -8.564 1.00 95.31 134 LYS A O 1
ATOM 1072 N N . ASN A 1 135 ? 8.669 11.280 -6.614 1.00 92.75 135 ASN A N 1
ATOM 1073 C CA . ASN A 1 135 ? 8.134 12.521 -7.178 1.00 92.75 135 ASN A CA 1
ATOM 1074 C C . ASN A 1 135 ? 6.915 12.238 -8.064 1.00 92.75 135 ASN A C 1
ATOM 1076 O O . ASN A 1 135 ? 6.870 12.624 -9.231 1.00 92.75 135 ASN A O 1
ATOM 1080 N N . LEU A 1 136 ? 5.952 11.494 -7.522 1.00 93.81 136 LEU A N 1
ATOM 1081 C CA . LEU A 1 136 ? 4.725 11.171 -8.241 1.00 93.81 136 LEU A CA 1
ATOM 1082 C C . LEU A 1 136 ? 3.759 12.361 -8.304 1.00 93.81 136 LEU A C 1
ATOM 1084 O O . LEU A 1 136 ? 3.724 13.206 -7.413 1.00 93.81 136 LEU A O 1
ATOM 1088 N N . ASN A 1 137 ? 2.924 12.358 -9.335 1.00 94.50 137 ASN A N 1
ATOM 1089 C CA . ASN A 1 137 ? 1.692 13.133 -9.417 1.00 94.50 137 ASN A CA 1
ATOM 1090 C C . ASN A 1 137 ? 0.487 12.192 -9.315 1.00 94.50 137 ASN A C 1
ATOM 1092 O O . ASN A 1 137 ? -0.364 12.373 -8.449 1.00 94.50 137 ASN A O 1
ATOM 1096 N N . ILE A 1 138 ? 0.463 11.121 -10.114 1.00 95.81 138 ILE A N 1
ATOM 1097 C CA . ILE A 1 138 ? -0.600 10.113 -10.066 1.00 95.81 138 ILE A CA 1
ATOM 1098 C C . ILE A 1 138 ? 0.009 8.714 -10.015 1.00 95.81 138 ILE A C 1
ATOM 1100 O O . ILE A 1 138 ? 0.869 8.368 -10.818 1.00 95.81 138 ILE A O 1
ATOM 1104 N N . VAL A 1 139 ? -0.484 7.869 -9.117 1.00 97.56 139 VAL A N 1
ATOM 1105 C CA . VAL A 1 139 ? -0.284 6.421 -9.184 1.00 97.56 139 VAL A CA 1
ATOM 1106 C C . VAL A 1 139 ? -1.639 5.741 -9.125 1.00 97.56 139 VAL A C 1
ATOM 1108 O O . VAL A 1 139 ? -2.388 5.933 -8.171 1.00 97.56 139 VAL A O 1
ATOM 1111 N N . ARG A 1 140 ? -1.967 4.934 -10.134 1.00 96.69 140 ARG A N 1
ATOM 1112 C CA . ARG A 1 140 ? -3.167 4.092 -10.140 1.00 96.69 140 ARG A CA 1
ATOM 1113 C C . ARG A 1 140 ? -2.765 2.642 -10.299 1.00 96.69 140 ARG A C 1
ATOM 1115 O O . ARG A 1 140 ? -2.090 2.294 -11.263 1.00 96.69 140 ARG A O 1
ATOM 1122 N N . ILE A 1 141 ? -3.192 1.807 -9.364 1.00 95.56 141 ILE A N 1
ATOM 1123 C CA . ILE A 1 141 ? -2.999 0.362 -9.423 1.00 95.56 141 ILE A CA 1
ATOM 1124 C C . ILE A 1 141 ? -4.380 -0.274 -9.402 1.00 95.56 141 ILE A C 1
ATOM 1126 O O . ILE A 1 141 ? -5.063 -0.244 -8.378 1.00 95.56 141 ILE A O 1
ATOM 1130 N N . SER A 1 142 ? -4.773 -0.823 -10.547 1.00 92.44 142 SER A N 1
ATOM 1131 C CA . SER A 1 142 ? -6.043 -1.531 -10.705 1.00 92.44 142 SER A CA 1
ATOM 1132 C C . SER A 1 142 ? -5.789 -3.025 -10.847 1.00 92.44 142 SER A C 1
ATOM 1134 O O . SER A 1 142 ? -4.717 -3.442 -11.291 1.00 92.44 142 SER A O 1
ATOM 1136 N N . GLY A 1 143 ? -6.750 -3.843 -10.451 1.00 88.88 143 GLY A N 1
ATOM 1137 C CA . GLY A 1 143 ? -6.624 -5.291 -10.419 1.00 88.88 143 GLY A CA 1
ATOM 1138 C C . GLY A 1 143 ? -7.980 -5.975 -10.434 1.00 88.88 143 GLY A C 1
ATOM 1139 O O . GLY A 1 143 ? -9.006 -5.298 -10.461 1.00 88.88 143 GLY A O 1
ATOM 1140 N N . PRO A 1 144 ? -8.030 -7.316 -10.471 1.00 81.88 144 PRO A N 1
ATOM 1141 C CA . PRO A 1 144 ? -9.309 -7.986 -10.410 1.00 81.88 144 PRO A CA 1
ATOM 1142 C C . PRO A 1 144 ? -9.844 -7.810 -8.993 1.00 81.88 144 PRO A C 1
ATOM 1144 O O . PRO A 1 144 ? -9.122 -8.031 -8.019 1.00 81.88 144 PRO A O 1
ATOM 1147 N N . ILE A 1 145 ? -11.105 -7.423 -8.905 1.00 75.69 145 ILE A N 1
ATOM 1148 C CA . ILE A 1 145 ? -11.866 -7.426 -7.666 1.00 75.69 145 ILE A CA 1
ATOM 1149 C C . ILE A 1 145 ? -12.776 -8.643 -7.767 1.00 75.69 145 ILE A C 1
ATOM 1151 O O . ILE A 1 145 ? -13.696 -8.684 -8.584 1.00 75.69 145 ILE A O 1
ATOM 1155 N N . ASN A 1 146 ? -12.432 -9.696 -7.032 1.00 66.56 146 ASN A N 1
ATOM 1156 C CA . ASN A 1 146 ? -13.218 -10.920 -6.945 1.00 66.56 146 ASN A CA 1
ATOM 1157 C C . ASN A 1 146 ? -13.911 -11.006 -5.575 1.00 66.56 146 ASN A C 1
ATOM 1159 O O . ASN A 1 146 ? -13.494 -10.389 -4.602 1.00 66.56 146 ASN A O 1
ATOM 1163 N N . THR A 1 147 ? -14.995 -11.783 -5.483 1.00 58.84 147 THR A N 1
ATOM 1164 C CA . THR A 1 147 ? -15.757 -11.950 -4.227 1.00 58.84 147 THR A CA 1
ATOM 1165 C C . THR A 1 147 ? -14.999 -12.742 -3.154 1.00 58.84 147 THR A C 1
ATOM 1167 O O . THR A 1 147 ? -15.439 -12.790 -2.009 1.00 58.84 147 THR A O 1
ATOM 1170 N N . ALA A 1 148 ? -13.903 -13.419 -3.507 1.00 66.81 148 ALA A N 1
ATOM 1171 C CA . ALA A 1 148 ? -13.114 -14.236 -2.590 1.00 66.81 148 ALA A CA 1
ATOM 1172 C C . ALA A 1 148 ? -11.814 -13.517 -2.217 1.00 66.81 148 ALA A C 1
ATOM 1174 O O . ALA A 1 148 ? -11.158 -12.956 -3.086 1.00 66.81 148 ALA A O 1
ATOM 1175 N N . ILE A 1 149 ? -11.413 -13.587 -0.941 1.00 68.94 149 ILE A N 1
ATOM 1176 C CA . ILE A 1 149 ? -10.106 -13.084 -0.492 1.00 68.94 149 ILE A CA 1
ATOM 1177 C C . ILE A 1 149 ? -9.017 -13.802 -1.307 1.00 68.94 149 ILE A C 1
ATOM 1179 O O . ILE A 1 149 ? -8.911 -15.028 -1.195 1.00 68.94 149 ILE A O 1
ATOM 1183 N N . PRO A 1 150 ? -8.208 -13.089 -2.107 1.00 73.44 150 PRO A N 1
ATOM 1184 C CA . PRO A 1 150 ? -7.247 -13.743 -2.980 1.00 73.44 150 PRO A CA 1
ATOM 1185 C C . PRO A 1 150 ? -6.082 -14.332 -2.194 1.00 73.44 150 PRO A C 1
ATOM 1187 O O . PRO A 1 150 ? -5.702 -13.869 -1.112 1.00 73.44 150 PRO A O 1
ATOM 1190 N N . THR A 1 151 ? -5.462 -15.342 -2.790 1.00 80.69 151 THR A N 1
ATOM 1191 C CA . THR A 1 151 ? -4.149 -15.817 -2.361 1.00 80.69 151 THR A CA 1
ATOM 1192 C C . THR A 1 151 ? -3.064 -14.772 -2.653 1.00 80.69 151 THR A C 1
ATOM 1194 O O . THR A 1 151 ? -3.257 -13.815 -3.413 1.00 80.69 151 THR A O 1
ATOM 1197 N N . LEU A 1 152 ? -1.880 -14.963 -2.061 1.00 80.81 152 LEU A N 1
ATOM 1198 C CA . LEU A 1 152 ? -0.717 -14.110 -2.326 1.00 80.81 152 LEU A CA 1
ATOM 1199 C C . LEU A 1 152 ? -0.398 -14.031 -3.828 1.00 80.81 152 LEU A C 1
ATOM 1201 O O . LEU A 1 152 ? -0.111 -12.949 -4.322 1.00 80.81 152 LEU A O 1
ATOM 1205 N N . GLU A 1 153 ? -0.468 -15.145 -4.563 1.00 79.12 153 GLU A N 1
ATOM 1206 C CA . GLU A 1 153 ? -0.149 -15.148 -5.999 1.00 79.12 153 GLU A CA 1
ATOM 1207 C C . GLU A 1 153 ? -1.225 -14.462 -6.849 1.00 79.12 153 GLU A C 1
ATOM 1209 O O . GLU A 1 153 ? -0.895 -13.876 -7.877 1.00 79.12 153 GLU A O 1
ATOM 1214 N N . GLU A 1 154 ? -2.492 -14.500 -6.429 1.00 84.00 154 GLU A N 1
ATOM 1215 C CA . GLU A 1 154 ? -3.611 -13.883 -7.156 1.00 84.00 154 GLU A CA 1
ATOM 1216 C C . GLU A 1 154 ? -3.693 -12.362 -6.956 1.00 84.00 154 GLU A C 1
ATOM 1218 O O . GLU A 1 154 ? -4.258 -11.656 -7.799 1.00 84.00 154 GLU A O 1
ATOM 1223 N N . SER A 1 155 ? -3.100 -11.858 -5.868 1.00 90.38 155 SER A N 1
ATOM 1224 C CA . SER A 1 155 ? -3.099 -10.440 -5.499 1.00 90.38 155 SER A CA 1
ATOM 1225 C C . SER A 1 155 ? -2.396 -9.578 -6.545 1.00 90.38 155 SER A C 1
ATOM 1227 O O . SER A 1 155 ? -1.355 -9.954 -7.079 1.00 90.38 155 SER A O 1
ATOM 1229 N N . THR A 1 156 ? -2.938 -8.384 -6.806 1.00 93.44 156 THR A N 1
ATOM 1230 C CA . THR A 1 156 ? -2.398 -7.435 -7.799 1.00 93.44 156 THR A CA 1
ATOM 1231 C C . THR A 1 156 ? -0.994 -6.985 -7.465 1.00 93.44 156 THR A C 1
ATOM 1233 O O . THR A 1 156 ? -0.133 -6.918 -8.342 1.00 93.44 156 THR A O 1
ATOM 1236 N N . VAL A 1 157 ? -0.770 -6.729 -6.182 1.00 95.62 157 VAL A N 1
ATOM 1237 C CA . VAL A 1 157 ? 0.554 -6.525 -5.620 1.00 95.62 157 VAL A CA 1
ATOM 1238 C C . VAL A 1 157 ? 0.807 -7.631 -4.608 1.00 95.62 157 VAL A C 1
ATOM 1240 O O . VAL A 1 157 ? 0.028 -7.801 -3.671 1.00 95.62 157 VAL A O 1
ATOM 1243 N N . ALA A 1 158 ? 1.880 -8.387 -4.814 1.00 96.12 158 ALA A N 1
ATOM 1244 C CA . ALA A 1 158 ? 2.280 -9.508 -3.976 1.00 96.12 158 ALA A CA 1
ATOM 1245 C C . ALA A 1 158 ? 3.716 -9.302 -3.486 1.00 96.12 158 ALA A C 1
ATOM 1247 O O . ALA A 1 158 ? 4.641 -9.173 -4.294 1.00 96.12 158 ALA A O 1
ATOM 1248 N N . MET A 1 159 ? 3.902 -9.265 -2.166 1.00 97.94 159 MET A N 1
ATOM 1249 C CA . MET A 1 159 ? 5.185 -8.954 -1.533 1.00 97.94 159 MET A CA 1
ATOM 1250 C C . MET A 1 159 ? 5.567 -10.005 -0.489 1.00 97.94 159 MET A C 1
ATOM 1252 O O . MET A 1 159 ? 4.808 -10.245 0.450 1.00 97.94 159 M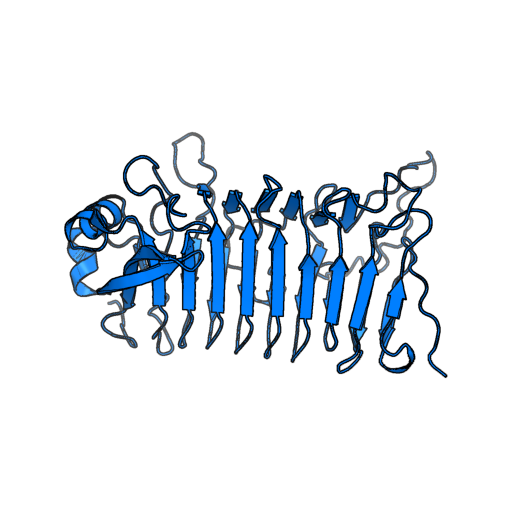ET A O 1
ATOM 1256 N N . SER A 1 160 ? 6.756 -10.599 -0.623 1.00 97.75 160 SER A N 1
ATOM 1257 C CA . SER A 1 160 ? 7.330 -11.547 0.348 1.00 97.75 160 SER A CA 1
ATOM 1258 C C . SER A 1 160 ? 8.815 -11.273 0.633 1.00 97.75 160 SER A C 1
ATOM 1260 O O . SER A 1 160 ? 9.431 -10.402 0.010 1.00 97.75 160 SER A O 1
ATOM 1262 N N . GLY A 1 161 ? 9.409 -11.988 1.594 1.00 97.56 161 GLY A N 1
ATOM 1263 C CA . GLY A 1 161 ? 10.780 -11.771 2.043 1.00 97.56 161 GLY A CA 1
ATOM 1264 C C . GLY A 1 161 ? 10.923 -10.558 2.960 1.00 97.56 161 GLY A C 1
ATOM 1265 O O . GLY A 1 161 ? 10.265 -10.410 3.988 1.00 97.56 161 GLY A O 1
ATOM 1266 N N . LYS A 1 162 ? 11.843 -9.685 2.567 1.00 97.69 162 LYS A N 1
ATOM 1267 C CA . LYS A 1 162 ? 12.152 -8.366 3.126 1.00 97.69 162 LYS A CA 1
ATOM 1268 C C . LYS A 1 162 ? 11.954 -7.284 2.057 1.00 97.69 162 LYS A C 1
ATOM 1270 O O . LYS A 1 162 ? 12.684 -6.291 2.036 1.00 97.69 162 LYS A O 1
ATOM 1275 N N . SER A 1 163 ? 11.023 -7.515 1.131 1.00 98.50 163 SER A N 1
ATOM 1276 C CA . SER A 1 163 ? 10.828 -6.650 -0.026 1.00 98.50 163 SER A CA 1
ATOM 1277 C C . SER A 1 163 ? 10.241 -5.293 0.364 1.00 98.50 163 SER A C 1
ATOM 1279 O O . SER A 1 163 ? 9.620 -5.142 1.420 1.00 98.50 163 SER A O 1
ATOM 1281 N N . ARG A 1 164 ? 10.467 -4.277 -0.475 1.00 98.75 164 ARG A N 1
ATOM 1282 C CA . ARG A 1 164 ? 10.043 -2.897 -0.206 1.00 98.75 164 ARG A CA 1
ATOM 1283 C C . ARG A 1 164 ? 9.318 -2.275 -1.390 1.00 98.75 164 ARG A C 1
ATOM 1285 O O . ARG A 1 164 ? 9.852 -2.265 -2.494 1.00 98.75 164 ARG A O 1
ATOM 1292 N N . LEU A 1 165 ? 8.145 -1.698 -1.141 1.00 98.75 165 LEU A N 1
ATOM 1293 C CA . LEU A 1 165 ? 7.458 -0.822 -2.089 1.00 98.75 165 LEU A CA 1
ATOM 1294 C C . LEU A 1 165 ? 7.375 0.584 -1.502 1.00 98.75 165 LEU A C 1
ATOM 1296 O O . LEU A 1 165 ? 6.783 0.767 -0.439 1.00 98.75 165 LEU A O 1
ATOM 1300 N N . THR A 1 166 ? 7.907 1.572 -2.214 1.00 98.69 166 THR A N 1
ATOM 1301 C CA . THR A 1 166 ? 7.818 2.980 -1.813 1.00 98.69 166 THR A CA 1
ATOM 1302 C C . THR A 1 166 ? 7.189 3.798 -2.924 1.00 98.69 166 THR A C 1
ATOM 1304 O O . THR A 1 166 ? 7.707 3.852 -4.034 1.00 98.69 166 THR A O 1
ATOM 1307 N N . ILE A 1 167 ? 6.084 4.466 -2.633 1.00 98.31 167 ILE A N 1
ATOM 1308 C CA . ILE A 1 167 ? 5.422 5.373 -3.564 1.00 98.31 167 ILE A CA 1
ATOM 1309 C C . ILE A 1 167 ? 5.331 6.726 -2.860 1.00 98.31 167 ILE A C 1
ATOM 1311 O O . ILE A 1 167 ? 4.593 6.860 -1.887 1.00 98.31 167 ILE A O 1
ATOM 1315 N N . GLU A 1 168 ? 6.126 7.701 -3.305 1.00 95.56 168 GLU A N 1
ATOM 1316 C CA . GLU A 1 168 ? 6.292 8.980 -2.610 1.00 95.56 168 GLU A CA 1
ATOM 1317 C C . GLU A 1 168 ? 6.168 10.208 -3.524 1.00 95.56 168 GLU A C 1
ATOM 1319 O O . GLU A 1 168 ? 6.716 10.277 -4.629 1.00 95.56 168 GLU A O 1
ATOM 1324 N N . THR A 1 169 ? 5.450 11.210 -3.021 1.00 90.12 169 THR A N 1
ATOM 1325 C CA . THR A 1 169 ? 5.402 12.575 -3.554 1.00 90.12 169 THR A CA 1
ATOM 1326 C C . THR A 1 169 ? 6.357 13.497 -2.800 1.00 90.12 169 THR A C 1
ATOM 1328 O O . THR A 1 169 ? 6.733 13.226 -1.661 1.00 90.12 169 THR A O 1
ATOM 1331 N N . VAL A 1 170 ? 6.658 14.650 -3.394 1.00 78.31 170 VAL A N 1
ATOM 1332 C CA . VAL A 1 170 ? 7.150 15.826 -2.659 1.00 78.31 170 VAL A CA 1
ATOM 1333 C C . VAL A 1 170 ? 5.979 16.716 -2.233 1.00 78.31 170 VAL A C 1
ATOM 1335 O O . VAL A 1 170 ? 4.938 16.722 -2.892 1.00 78.31 170 VAL A O 1
ATOM 1338 N N . GLU A 1 171 ? 6.151 17.479 -1.147 1.00 69.62 171 GLU A N 1
ATOM 1339 C CA . GLU A 1 171 ? 5.093 18.283 -0.497 1.00 69.62 171 GLU A CA 1
ATOM 1340 C C . GLU A 1 171 ? 4.369 19.271 -1.424 1.00 69.62 171 GLU A C 1
ATOM 1342 O O . GLU A 1 171 ? 3.236 19.645 -1.159 1.00 69.62 171 GLU A O 1
ATOM 1347 N N . LYS A 1 172 ? 4.998 19.720 -2.512 1.00 74.94 172 LYS A N 1
ATOM 1348 C CA . LYS A 1 172 ? 4.436 20.773 -3.374 1.00 74.94 172 LYS A CA 1
ATOM 1349 C C . LYS A 1 172 ? 3.460 20.273 -4.441 1.00 74.94 172 LYS A C 1
ATOM 1351 O O . LYS A 1 172 ? 2.851 21.093 -5.122 1.00 74.94 172 LYS A O 1
ATOM 1356 N N . ILE A 1 173 ? 3.366 18.961 -4.643 1.00 75.75 173 ILE A N 1
ATOM 1357 C CA . ILE A 1 173 ? 2.572 18.368 -5.722 1.00 75.75 173 ILE A CA 1
ATOM 1358 C C . ILE A 1 173 ? 1.337 17.746 -5.102 1.00 75.75 173 ILE A C 1
ATOM 1360 O O . ILE A 1 173 ? 1.465 16.753 -4.385 1.00 75.75 173 ILE A O 1
ATOM 1364 N N . GLU A 1 174 ? 0.162 18.306 -5.395 1.00 86.75 174 GLU A N 1
ATOM 1365 C CA . GLU A 1 174 ? -1.108 17.676 -5.039 1.00 86.75 174 GLU A CA 1
ATOM 1366 C C . GLU A 1 174 ? -1.224 16.356 -5.796 1.00 86.75 174 GLU A C 1
ATOM 1368 O O . GLU A 1 174 ? -1.538 16.304 -6.982 1.00 86.75 174 GLU A O 1
ATOM 1373 N N . SER A 1 175 ? -0.886 15.286 -5.095 1.00 94.12 175 SER A N 1
ATOM 1374 C CA . SER A 1 175 ? -0.679 13.978 -5.679 1.00 94.12 175 SER A CA 1
ATOM 1375 C C . SER A 1 175 ? -1.732 12.995 -5.212 1.00 94.12 175 SER A C 1
ATOM 1377 O O . SER A 1 175 ? -2.340 13.165 -4.149 1.00 94.12 175 SER A O 1
ATOM 1379 N N . ILE A 1 176 ? -1.943 11.964 -6.027 1.00 96.88 176 ILE A N 1
ATOM 1380 C CA . ILE A 1 176 ? -2.975 10.961 -5.799 1.00 96.88 176 ILE A CA 1
ATOM 1381 C C . ILE A 1 176 ? -2.384 9.565 -5.967 1.00 96.88 176 ILE A C 1
ATOM 1383 O O . ILE A 1 176 ? -1.847 9.229 -7.022 1.00 96.88 176 ILE A O 1
ATOM 1387 N N . ILE A 1 177 ? -2.581 8.718 -4.960 1.00 98.06 177 ILE A N 1
ATOM 1388 C CA . ILE A 1 177 ? -2.442 7.265 -5.080 1.00 98.06 177 ILE A CA 1
ATOM 1389 C C . ILE A 1 177 ? -3.847 6.663 -5.056 1.00 98.06 177 ILE A C 1
ATOM 1391 O O . ILE A 1 177 ? -4.621 6.931 -4.143 1.00 98.06 177 ILE A O 1
ATOM 1395 N N . SER A 1 178 ? -4.190 5.846 -6.047 1.00 97.06 178 SER A N 1
ATOM 1396 C CA . SER A 1 178 ? -5.468 5.137 -6.117 1.00 97.06 178 SER A CA 1
ATOM 1397 C C . SER A 1 178 ? -5.228 3.643 -6.256 1.00 97.06 178 SER A C 1
ATOM 1399 O O . SER A 1 178 ? -4.611 3.200 -7.225 1.00 97.06 178 SER A O 1
ATOM 1401 N N . LEU A 1 179 ? -5.733 2.877 -5.295 1.00 96.00 179 LEU A N 1
ATOM 1402 C CA . LEU A 1 179 ? -5.691 1.424 -5.278 1.00 96.00 179 LEU A CA 1
ATOM 1403 C C . LEU A 1 179 ? -7.119 0.900 -5.464 1.00 96.00 179 LEU A C 1
ATOM 1405 O O . LEU A 1 179 ? -7.995 1.178 -4.646 1.00 96.00 179 LEU A O 1
ATOM 1409 N N . SER A 1 180 ? -7.324 0.182 -6.565 1.00 93.19 180 SER A N 1
ATOM 1410 C CA . SER A 1 180 ? -8.556 -0.527 -6.939 1.00 93.19 180 SER A CA 1
ATOM 1411 C C . SER A 1 180 ? -8.175 -1.988 -7.203 1.00 93.19 180 SER A C 1
ATOM 1413 O O . SER A 1 180 ? -8.135 -2.473 -8.335 1.00 93.19 180 SER A O 1
ATOM 1415 N N . CYS A 1 181 ? -7.653 -2.645 -6.166 1.00 91.62 181 CYS A N 1
ATOM 1416 C CA . CYS A 1 181 ? -6.993 -3.935 -6.301 1.00 91.62 181 CYS A CA 1
ATOM 1417 C C . CYS A 1 181 ? -6.804 -4.654 -4.961 1.00 91.62 181 CYS A C 1
ATOM 1419 O O . CYS A 1 181 ? -6.802 -4.043 -3.890 1.00 91.62 181 CYS A O 1
ATOM 1421 N N . HIS A 1 182 ? -6.525 -5.953 -5.031 1.00 92.19 182 HIS A N 1
ATOM 1422 C CA . HIS A 1 182 ? -6.020 -6.697 -3.883 1.00 92.19 182 HIS A CA 1
ATOM 1423 C C . HIS A 1 182 ? -4.504 -6.570 -3.733 1.00 92.19 182 HIS A C 1
ATOM 1425 O O . HIS A 1 182 ? -3.750 -6.744 -4.696 1.00 92.19 182 HIS A O 1
ATOM 1431 N N . PHE A 1 183 ? -4.062 -6.319 -2.506 1.00 93.94 183 PHE A N 1
ATOM 1432 C CA . PHE A 1 183 ? -2.672 -6.060 -2.153 1.00 93.94 183 PHE A CA 1
ATOM 1433 C C . PHE A 1 183 ? -2.287 -6.985 -0.995 1.00 93.94 183 PHE A C 1
ATOM 1435 O O . PHE A 1 183 ? -2.883 -6.900 0.071 1.00 93.94 183 PHE A O 1
ATOM 1442 N N . SER A 1 184 ? -1.298 -7.862 -1.169 1.00 96.00 184 SER A N 1
ATOM 1443 C CA . SER A 1 184 ? -0.874 -8.808 -0.132 1.00 96.00 184 SER A CA 1
ATOM 1444 C C . SER A 1 184 ? 0.604 -8.650 0.224 1.00 96.00 184 SER A C 1
ATOM 1446 O O . SER A 1 184 ? 1.482 -8.685 -0.642 1.00 96.00 184 SER A O 1
ATOM 1448 N N . ILE A 1 185 ? 0.867 -8.474 1.520 1.00 98.00 185 ILE A N 1
ATOM 1449 C CA . ILE A 1 185 ? 2.188 -8.240 2.103 1.00 98.00 185 ILE A CA 1
ATOM 1450 C C . ILE A 1 185 ? 2.423 -9.288 3.188 1.00 98.00 185 ILE A C 1
ATOM 1452 O O . ILE A 1 185 ? 1.640 -9.405 4.131 1.00 98.00 185 ILE A O 1
ATOM 1456 N N . THR A 1 186 ? 3.516 -10.039 3.075 1.00 97.81 186 THR A N 1
ATOM 1457 C CA . THR A 1 186 ? 3.871 -11.075 4.047 1.00 97.81 186 THR A CA 1
ATOM 1458 C C . THR A 1 186 ? 5.335 -11.005 4.483 1.00 97.81 186 THR A C 1
ATOM 1460 O O . THR A 1 186 ? 6.150 -10.232 3.964 1.00 97.81 186 THR A O 1
ATOM 1463 N N . GLU A 1 187 ? 5.659 -11.853 5.454 1.00 97.50 187 GLU A N 1
ATOM 1464 C CA . GLU A 1 187 ? 6.976 -12.019 6.067 1.00 97.50 187 GLU A CA 1
ATOM 1465 C C . GLU A 1 187 ? 7.476 -10.727 6.713 1.00 97.50 187 GLU A C 1
ATOM 1467 O O . GLU A 1 187 ? 6.896 -10.304 7.699 1.00 97.50 187 GLU A O 1
ATOM 1472 N N . SER A 1 188 ? 8.562 -10.122 6.239 1.00 98.19 188 SER A N 1
ATOM 1473 C CA . SER A 1 188 ? 9.124 -8.867 6.766 1.00 98.19 188 SER A CA 1
ATOM 1474 C C . SER A 1 188 ? 9.102 -7.754 5.717 1.00 98.19 188 SER A C 1
ATOM 1476 O O . SER A 1 188 ? 9.922 -6.834 5.761 1.00 98.19 188 SER A O 1
ATOM 1478 N N . SER A 1 189 ? 8.199 -7.863 4.741 1.00 98.69 189 SER A N 1
ATOM 1479 C CA . SER A 1 189 ? 8.063 -6.892 3.656 1.00 98.69 189 SER A CA 1
ATOM 1480 C C . SER A 1 189 ? 7.402 -5.601 4.142 1.00 98.69 189 SER A C 1
ATOM 1482 O O . SER A 1 189 ? 6.627 -5.601 5.103 1.00 98.69 189 SER A O 1
ATOM 1484 N N . GLN A 1 190 ? 7.729 -4.489 3.485 1.00 98.69 190 GLN A N 1
ATOM 1485 C CA . GLN A 1 190 ? 7.329 -3.149 3.914 1.00 98.69 190 GLN A CA 1
ATOM 1486 C C . GLN A 1 190 ? 6.795 -2.321 2.747 1.00 98.69 190 GLN A C 1
ATOM 1488 O O . GLN A 1 190 ? 7.430 -2.232 1.696 1.00 98.69 190 GLN A O 1
ATOM 1493 N N . THR A 1 191 ? 5.665 -1.652 2.957 1.00 98.75 191 THR A N 1
ATOM 1494 C CA . THR A 1 191 ? 5.078 -0.725 1.984 1.00 98.75 191 THR A CA 1
ATOM 1495 C C . THR A 1 191 ? 4.934 0.666 2.588 1.00 98.75 191 THR A C 1
ATOM 1497 O O . THR A 1 191 ? 4.432 0.807 3.699 1.00 98.75 191 THR A O 1
ATOM 1500 N N . SER A 1 192 ? 5.339 1.697 1.848 1.00 98.50 192 SER A N 1
ATOM 1501 C CA . SER A 1 192 ? 5.128 3.101 2.206 1.00 98.50 192 SER A CA 1
ATOM 1502 C C . SER A 1 192 ? 4.429 3.831 1.067 1.00 98.50 192 SER A C 1
ATOM 1504 O O . SER A 1 192 ? 4.962 3.900 -0.041 1.00 98.50 192 SER A O 1
ATOM 1506 N N . LEU A 1 193 ? 3.255 4.391 1.349 1.00 98.38 193 LEU A N 1
ATOM 1507 C CA . LEU A 1 193 ? 2.479 5.228 0.440 1.00 98.38 193 LEU A CA 1
ATOM 1508 C C . LEU A 1 193 ? 2.414 6.641 1.016 1.00 98.38 193 LEU A C 1
ATOM 1510 O O . LEU A 1 193 ? 1.821 6.846 2.072 1.00 98.38 193 LEU A O 1
ATOM 1514 N N . THR A 1 194 ? 3.010 7.607 0.327 1.00 97.06 194 THR A N 1
ATOM 1515 C CA . THR A 1 194 ? 3.068 9.003 0.768 1.00 97.06 194 THR A CA 1
ATOM 1516 C C . THR A 1 194 ? 2.529 9.902 -0.333 1.00 97.06 194 THR A C 1
ATOM 1518 O O . THR A 1 194 ? 3.169 10.077 -1.372 1.00 97.06 194 THR A O 1
ATOM 1521 N N . SER A 1 195 ? 1.345 10.471 -0.114 1.00 96.44 195 SER A N 1
ATOM 1522 C CA . SER A 1 195 ? 0.652 11.314 -1.092 1.00 96.44 195 SER A CA 1
ATOM 1523 C C . SER A 1 195 ? -0.371 12.217 -0.409 1.00 96.44 195 SER A C 1
ATOM 1525 O O . SER A 1 195 ? -0.784 11.930 0.709 1.00 96.44 195 SER A O 1
ATOM 1527 N N . HIS A 1 196 ? -0.794 13.304 -1.056 1.00 95.25 196 HIS A N 1
ATOM 1528 C CA . HIS A 1 196 ? -1.832 14.174 -0.490 1.00 95.25 196 HIS A CA 1
ATOM 1529 C C . HIS A 1 196 ? -3.140 13.401 -0.316 1.00 95.25 196 HIS A C 1
ATOM 1531 O O . HIS A 1 196 ? -3.720 13.397 0.774 1.00 95.25 196 HIS A O 1
ATOM 1537 N N . HIS A 1 197 ? -3.525 12.668 -1.362 1.00 96.44 197 HIS A N 1
ATOM 1538 C CA . HIS A 1 197 ? -4.724 11.843 -1.387 1.00 96.44 197 HIS A CA 1
ATOM 1539 C C . HIS A 1 197 ? -4.365 10.380 -1.627 1.00 96.44 197 HIS A C 1
ATOM 1541 O O . HIS A 1 197 ? -3.697 10.037 -2.604 1.00 96.44 197 HIS A O 1
ATOM 1547 N N . VAL A 1 198 ? -4.860 9.501 -0.761 1.00 97.69 198 VAL A N 1
ATOM 1548 C CA . VAL A 1 198 ? -4.802 8.051 -0.961 1.00 97.69 198 VAL A CA 1
ATOM 1549 C C . VAL A 1 198 ? -6.230 7.526 -1.030 1.00 97.69 198 VAL A C 1
ATOM 1551 O O . VAL A 1 198 ? -7.018 7.727 -0.111 1.00 97.69 198 VAL A O 1
ATOM 1554 N N . ASN A 1 199 ? -6.572 6.867 -2.133 1.00 97.00 199 ASN A N 1
ATOM 1555 C CA . ASN A 1 199 ? -7.880 6.270 -2.372 1.00 97.00 199 ASN A CA 1
ATOM 1556 C C . ASN A 1 199 ? -7.754 4.745 -2.361 1.00 97.00 199 ASN A C 1
ATOM 1558 O O . ASN A 1 199 ? -6.998 4.191 -3.157 1.00 97.00 199 ASN A O 1
ATOM 1562 N N . ILE A 1 200 ? -8.509 4.082 -1.490 1.00 95.88 200 ILE A N 1
ATOM 1563 C CA . ILE A 1 200 ? -8.682 2.627 -1.456 1.00 95.88 200 ILE A CA 1
ATOM 1564 C C . ILE A 1 200 ? -10.147 2.353 -1.801 1.00 95.88 200 ILE A C 1
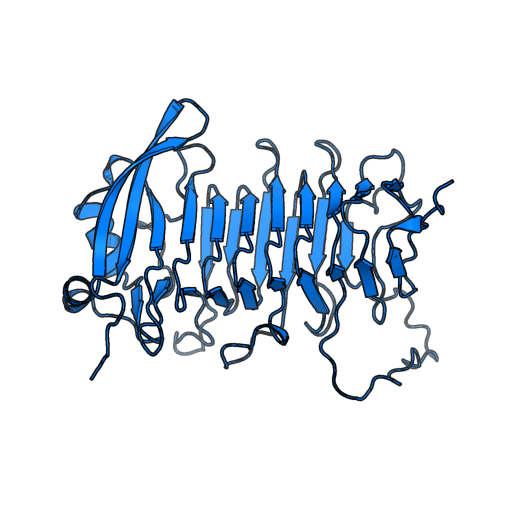ATOM 1566 O O . ILE A 1 200 ? -11.036 2.700 -1.023 1.00 95.88 200 ILE A O 1
ATOM 1570 N N . ILE A 1 201 ? -10.410 1.829 -2.996 1.00 91.69 201 ILE A N 1
ATOM 1571 C CA . ILE A 1 201 ? -11.757 1.839 -3.592 1.00 91.69 201 ILE A CA 1
ATOM 1572 C C . ILE A 1 201 ? -12.139 0.487 -4.199 1.00 91.69 201 ILE A C 1
ATOM 1574 O O . ILE A 1 201 ? -11.323 -0.435 -4.228 1.00 91.69 201 ILE A O 1
ATOM 1578 N N . ASP A 1 202 ? -13.387 0.384 -4.653 1.00 85.44 202 ASP A N 1
ATOM 1579 C CA . ASP A 1 202 ? -13.915 -0.704 -5.479 1.00 85.44 202 ASP A CA 1
ATOM 1580 C C . ASP A 1 202 ? -13.693 -2.107 -4.876 1.00 85.44 202 ASP A C 1
ATOM 1582 O O . ASP A 1 202 ? -13.323 -3.038 -5.573 1.00 85.44 202 ASP A O 1
ATOM 1586 N N . GLY A 1 203 ? -13.843 -2.293 -3.559 1.00 85.38 203 GLY A N 1
ATOM 1587 C CA . GLY A 1 203 ? -13.642 -3.611 -2.932 1.00 85.38 203 GLY A CA 1
ATOM 1588 C C . GLY A 1 203 ? -12.179 -4.024 -2.744 1.00 85.38 203 GLY A C 1
ATOM 1589 O O . GLY A 1 203 ? -11.874 -5.208 -2.589 1.00 85.38 203 GLY A O 1
ATOM 1590 N N . SER A 1 204 ? -11.252 -3.064 -2.764 1.00 90.38 204 SER A N 1
ATOM 1591 C CA . SER A 1 204 ? -9.837 -3.323 -2.488 1.00 90.38 204 SER A CA 1
ATOM 1592 C C . SER A 1 204 ? -9.630 -3.966 -1.115 1.00 90.38 204 SER A C 1
ATOM 1594 O O . SER A 1 204 ? -10.089 -3.453 -0.094 1.00 90.38 204 SER A O 1
ATOM 1596 N N . ASN A 1 205 ? -8.855 -5.052 -1.082 1.00 91.12 205 ASN A N 1
ATOM 1597 C CA . ASN A 1 205 ? -8.458 -5.715 0.161 1.00 91.12 205 ASN A CA 1
ATOM 1598 C C . ASN A 1 205 ? -6.938 -5.660 0.315 1.00 91.12 205 ASN A C 1
ATOM 1600 O O . ASN A 1 205 ? -6.206 -6.185 -0.530 1.00 91.12 205 ASN A O 1
ATOM 1604 N N . ILE A 1 206 ? -6.481 -5.016 1.386 1.00 95.75 206 ILE A N 1
ATOM 1605 C CA . ILE A 1 206 ? -5.068 -4.910 1.738 1.00 95.75 206 ILE A CA 1
ATOM 1606 C C . ILE A 1 206 ? -4.787 -5.884 2.879 1.00 95.75 206 ILE A C 1
ATOM 1608 O O . ILE A 1 206 ? -5.226 -5.685 4.008 1.00 95.75 206 ILE A O 1
ATOM 1612 N N . ILE A 1 207 ? -4.031 -6.934 2.587 1.00 96.44 207 ILE A N 1
ATOM 1613 C CA . ILE A 1 207 ? -3.771 -8.052 3.487 1.00 96.44 207 ILE A CA 1
ATOM 1614 C C . ILE A 1 207 ? -2.338 -7.960 4.005 1.00 96.44 207 ILE A C 1
ATOM 1616 O O . ILE A 1 207 ? -1.386 -8.030 3.225 1.00 96.44 207 ILE A O 1
ATOM 1620 N N . LEU A 1 208 ? -2.185 -7.880 5.324 1.00 98.06 208 LEU A N 1
ATOM 1621 C CA . LEU A 1 208 ? -0.904 -7.966 6.017 1.00 98.06 208 LEU A CA 1
ATOM 1622 C C . LEU A 1 208 ? -0.821 -9.298 6.768 1.00 98.06 208 LEU A C 1
ATOM 1624 O O . LEU A 1 208 ? -1.784 -9.699 7.419 1.00 98.06 208 LEU A O 1
ATOM 1628 N N . GLN A 1 209 ? 0.325 -9.975 6.701 1.00 96.69 209 GLN A N 1
ATOM 1629 C CA . GLN A 1 209 ? 0.587 -11.228 7.418 1.00 96.69 209 GLN A CA 1
ATOM 1630 C C . GLN A 1 209 ? 2.032 -11.285 7.941 1.00 96.69 209 GLN A C 1
ATOM 1632 O O . GLN A 1 209 ? 2.931 -10.640 7.399 1.00 96.69 209 GLN A O 1
ATOM 1637 N N . ASN A 1 210 ? 2.278 -12.090 8.974 1.00 96.94 210 ASN A N 1
ATOM 1638 C CA . ASN A 1 210 ? 3.567 -12.264 9.638 1.00 96.94 210 ASN A CA 1
ATOM 1639 C C . ASN A 1 210 ? 4.045 -10.941 10.265 1.00 96.94 210 ASN A C 1
ATOM 1641 O O . ASN A 1 210 ? 3.350 -10.372 11.095 1.00 96.94 210 ASN A O 1
ATOM 1645 N N . ASN A 1 211 ? 5.213 -10.427 9.886 1.00 98.06 211 ASN A N 1
ATOM 1646 C CA . ASN A 1 211 ? 5.773 -9.158 10.367 1.00 98.06 211 ASN A CA 1
ATOM 1647 C C . ASN A 1 211 ? 5.656 -8.046 9.307 1.00 98.06 211 ASN A C 1
ATOM 1649 O O . ASN A 1 211 ? 6.453 -7.103 9.305 1.00 98.06 211 ASN A O 1
ATOM 1653 N N . ALA A 1 212 ? 4.705 -8.181 8.375 1.00 98.50 212 ALA A N 1
ATOM 1654 C CA . ALA A 1 212 ? 4.464 -7.211 7.318 1.00 98.50 212 ALA A CA 1
ATOM 1655 C C . ALA A 1 212 ? 4.069 -5.845 7.882 1.00 98.50 212 ALA A C 1
ATOM 1657 O O . ALA A 1 212 ? 3.324 -5.747 8.862 1.00 98.50 212 ALA A O 1
ATOM 1658 N N . GLN A 1 213 ? 4.539 -4.783 7.229 1.00 98.69 213 GLN A N 1
ATOM 1659 C CA . GLN A 1 213 ? 4.253 -3.414 7.648 1.00 98.69 213 GLN A CA 1
ATOM 1660 C C . GLN A 1 213 ? 3.780 -2.568 6.475 1.00 98.69 213 GLN A C 1
ATOM 1662 O O . GLN A 1 213 ? 4.359 -2.613 5.389 1.00 98.69 213 GLN A O 1
ATOM 1667 N N . MET A 1 214 ? 2.763 -1.751 6.719 1.00 98.69 214 MET A N 1
ATOM 1668 C CA . MET A 1 214 ? 2.297 -0.746 5.779 1.00 98.69 214 MET A CA 1
ATOM 1669 C C . MET A 1 214 ? 2.183 0.607 6.469 1.00 98.69 214 MET A C 1
ATOM 1671 O O . MET A 1 214 ? 1.574 0.734 7.529 1.00 98.69 214 MET A O 1
ATOM 1675 N N . LEU A 1 215 ? 2.757 1.620 5.835 1.00 98.56 215 LEU A N 1
ATOM 1676 C CA . LEU A 1 215 ? 2.636 3.017 6.207 1.00 98.56 215 LEU A CA 1
ATOM 1677 C C . LEU A 1 215 ? 1.888 3.758 5.098 1.00 98.56 215 LEU A C 1
ATOM 1679 O O . LEU A 1 215 ? 2.331 3.769 3.952 1.00 98.56 215 LEU A O 1
ATOM 1683 N N . ILE A 1 216 ? 0.784 4.406 5.448 1.00 98.44 216 ILE A N 1
ATOM 1684 C CA . ILE A 1 216 ? 0.072 5.343 4.582 1.00 98.44 216 ILE A CA 1
ATOM 1685 C C . ILE A 1 216 ? 0.178 6.718 5.228 1.00 98.44 216 ILE A C 1
ATOM 1687 O O . ILE A 1 216 ? -0.371 6.930 6.302 1.00 98.44 216 ILE A O 1
ATOM 1691 N N . SER A 1 217 ? 0.902 7.640 4.600 1.00 96.69 217 SER A N 1
ATOM 1692 C CA . SER A 1 217 ? 1.011 9.034 5.035 1.00 96.69 217 SER A CA 1
ATOM 1693 C C . SER A 1 217 ? 0.246 9.921 4.064 1.00 96.69 217 SER A C 1
ATOM 1695 O O . SER A 1 217 ? 0.660 10.077 2.913 1.00 96.69 217 SER A O 1
ATOM 1697 N N . SER A 1 218 ? -0.868 10.492 4.519 1.00 96.12 218 SER A N 1
ATOM 1698 C CA . SER A 1 218 ? -1.740 11.299 3.666 1.00 96.12 218 SER A CA 1
ATOM 1699 C C . SER A 1 218 ? -2.451 12.414 4.413 1.00 96.12 218 SER A C 1
ATOM 1701 O O . SER A 1 218 ? -2.625 12.358 5.629 1.00 96.12 218 SER A O 1
ATOM 1703 N N . GLN A 1 219 ? -2.879 13.435 3.671 1.00 93.94 219 GLN A N 1
ATOM 1704 C CA . GLN A 1 219 ? -3.806 14.437 4.199 1.00 93.94 219 GLN A CA 1
ATOM 1705 C C . GLN A 1 219 ? -5.235 13.902 4.197 1.00 93.94 219 GLN A C 1
ATOM 1707 O O . GLN A 1 219 ? -5.988 14.183 5.122 1.00 93.94 219 GLN A O 1
ATOM 1712 N N . VAL A 1 220 ? -5.583 13.108 3.179 1.00 94.94 220 VAL A N 1
ATOM 1713 C CA . VAL A 1 220 ? -6.886 12.453 3.047 1.00 94.94 220 VAL A CA 1
ATOM 1714 C C . VAL A 1 220 ? -6.684 10.994 2.648 1.00 94.94 220 VAL A C 1
ATOM 1716 O O . VAL A 1 220 ? -6.089 10.701 1.609 1.00 94.94 220 VAL A O 1
ATOM 1719 N N . LEU A 1 221 ? -7.192 10.078 3.472 1.00 97.12 221 LEU A N 1
ATOM 1720 C CA . LEU A 1 221 ? -7.370 8.668 3.141 1.00 97.12 221 LEU A CA 1
ATOM 1721 C C . LEU A 1 221 ? -8.862 8.410 2.930 1.00 97.12 221 LEU A C 1
ATOM 1723 O O . LEU A 1 221 ? -9.665 8.400 3.865 1.00 97.12 221 LEU A O 1
ATOM 1727 N N . ASN A 1 222 ? -9.223 8.201 1.674 1.00 95.25 222 ASN A N 1
ATOM 1728 C CA . ASN A 1 222 ? -10.577 7.896 1.259 1.00 95.25 222 ASN A CA 1
ATOM 1729 C C . ASN A 1 222 ? -10.709 6.383 1.068 1.00 95.25 222 ASN A C 1
ATOM 1731 O O . ASN A 1 222 ? -9.993 5.789 0.261 1.00 95.25 222 ASN A O 1
ATOM 1735 N N . ILE A 1 223 ? -11.620 5.766 1.815 1.00 94.50 223 ILE A N 1
ATOM 1736 C CA . ILE A 1 223 ? -11.886 4.329 1.744 1.00 94.50 223 ILE A CA 1
ATOM 1737 C C . ILE A 1 223 ? -13.341 4.180 1.335 1.00 94.50 223 ILE A C 1
ATOM 1739 O O . ILE A 1 223 ? -14.223 4.627 2.066 1.00 94.50 223 ILE A O 1
ATOM 1743 N N . ARG A 1 224 ? -13.596 3.594 0.165 1.00 89.75 224 ARG A N 1
ATOM 1744 C CA . ARG A 1 224 ? -14.955 3.435 -0.369 1.00 89.75 224 ARG A CA 1
ATOM 1745 C C . ARG A 1 224 ? -15.197 2.010 -0.815 1.00 89.75 224 ARG A C 1
ATOM 1747 O O . ARG A 1 224 ? -14.288 1.331 -1.282 1.00 89.75 224 ARG A O 1
ATOM 1754 N N . THR A 1 225 ? -16.439 1.581 -0.664 1.00 84.25 225 THR A N 1
ATOM 1755 C CA . THR A 1 225 ? -16.956 0.333 -1.216 1.00 84.25 225 THR A CA 1
ATOM 1756 C C . THR A 1 225 ? -18.075 0.674 -2.188 1.00 84.25 225 THR A C 1
ATOM 1758 O O . THR A 1 225 ? -18.841 1.611 -1.939 1.00 84.25 225 THR A O 1
ATOM 1761 N N . ASP A 1 226 ? -18.150 -0.068 -3.286 1.00 80.38 226 ASP A N 1
ATOM 1762 C CA . ASP A 1 226 ? -19.284 0.023 -4.192 1.00 80.38 226 ASP A CA 1
ATOM 1763 C C . ASP A 1 226 ? -20.507 -0.623 -3.549 1.00 80.38 226 ASP A C 1
ATOM 1765 O O . ASP A 1 226 ? -20.413 -1.674 -2.913 1.00 80.38 226 ASP A O 1
ATOM 1769 N N . LEU A 1 227 ? -21.663 0.010 -3.724 1.00 81.25 227 LEU A N 1
ATOM 1770 C CA . LEU A 1 227 ? -22.930 -0.453 -3.172 1.00 81.25 227 LEU A CA 1
ATOM 1771 C C . LEU A 1 227 ? -23.824 -1.008 -4.283 1.00 81.25 227 LEU A C 1
ATOM 1773 O O . LEU A 1 227 ? -23.831 -0.497 -5.403 1.00 81.25 227 LEU A O 1
ATOM 1777 N N . ASP A 1 228 ? -24.604 -2.034 -3.959 1.00 79.19 228 ASP A N 1
ATOM 1778 C CA . ASP A 1 228 ? -25.683 -2.525 -4.803 1.00 79.19 228 ASP A CA 1
ATOM 1779 C C . ASP A 1 228 ? -26.880 -1.553 -4.803 1.00 79.19 228 ASP A C 1
ATOM 1781 O O . ASP A 1 228 ? -26.926 -0.561 -4.069 1.00 79.19 228 ASP A O 1
ATOM 1785 N N . GLU A 1 229 ? -27.897 -1.851 -5.612 1.00 81.38 229 GLU A N 1
ATOM 1786 C CA . GLU A 1 229 ? -29.115 -1.032 -5.720 1.00 81.38 229 GLU A CA 1
ATOM 1787 C C . GLU A 1 229 ? -29.891 -0.890 -4.395 1.00 81.38 229 GLU A C 1
ATOM 1789 O O . GLU A 1 229 ? -30.735 -0.004 -4.257 1.00 81.38 229 GLU A O 1
ATOM 1794 N N . LYS A 1 230 ? -29.628 -1.763 -3.415 1.00 80.31 230 LYS A N 1
ATOM 1795 C CA . LYS A 1 230 ? -30.239 -1.756 -2.080 1.00 80.31 230 LYS A CA 1
ATOM 1796 C C . LYS A 1 230 ? -29.345 -1.080 -1.034 1.00 80.31 230 LYS A C 1
ATOM 1798 O O . LYS A 1 230 ? -29.746 -0.991 0.127 1.00 80.31 230 LYS A O 1
ATOM 1803 N N . GLY A 1 231 ? -28.170 -0.589 -1.430 1.00 74.88 231 GLY A N 1
ATOM 1804 C CA . GLY A 1 231 ? -27.201 0.053 -0.550 1.00 74.88 231 GLY A CA 1
ATOM 1805 C C . GLY A 1 231 ? -26.320 -0.921 0.238 1.00 74.88 231 GLY A C 1
ATOM 1806 O O . GLY A 1 231 ? -25.693 -0.498 1.209 1.00 74.88 231 GLY A O 1
ATOM 1807 N N . TYR A 1 232 ? -26.273 -2.206 -0.124 1.00 76.31 232 TYR A N 1
ATOM 1808 C CA . TYR A 1 232 ? -25.353 -3.173 0.478 1.00 76.31 232 TYR A CA 1
ATOM 1809 C C . TYR A 1 232 ? -24.003 -3.160 -0.244 1.00 76.31 232 TYR A C 1
ATOM 1811 O O . TYR A 1 232 ? -23.989 -3.070 -1.468 1.00 76.31 232 TYR A O 1
ATOM 1819 N N . PRO A 1 233 ? -22.869 -3.290 0.467 1.00 71.75 233 PRO A N 1
ATOM 1820 C CA . PRO A 1 233 ? -21.564 -3.435 -0.170 1.00 71.75 233 PRO A CA 1
ATOM 1821 C C . PRO A 1 233 ? -21.554 -4.599 -1.166 1.00 71.75 233 PRO A C 1
ATOM 1823 O O . PRO A 1 233 ? -21.886 -5.726 -0.800 1.00 71.75 233 PRO A O 1
ATOM 1826 N N . LEU A 1 234 ? -21.154 -4.334 -2.412 1.00 72.31 234 LEU A N 1
ATOM 1827 C CA . LEU A 1 234 ? -20.870 -5.375 -3.404 1.00 72.31 234 LEU A CA 1
ATOM 1828 C C . LEU A 1 234 ? -19.638 -6.185 -2.980 1.00 72.31 234 LEU A C 1
ATOM 1830 O O . LEU A 1 234 ? -19.609 -7.404 -3.145 1.00 72.31 234 LEU A O 1
ATOM 1834 N N . PHE A 1 235 ? -18.645 -5.502 -2.402 1.00 77.81 235 PHE A N 1
ATOM 1835 C CA . PHE A 1 235 ? -17.387 -6.074 -1.927 1.00 77.81 235 PHE A CA 1
ATOM 1836 C C . PHE A 1 235 ? -16.848 -5.272 -0.742 1.00 77.81 235 PHE A C 1
ATOM 1838 O O . PHE A 1 235 ? -16.811 -4.044 -0.790 1.00 77.81 235 PHE A O 1
ATOM 1845 N N . ASP A 1 236 ? -16.362 -5.935 0.304 1.00 81.12 236 ASP A N 1
ATOM 1846 C CA . ASP A 1 236 ? -15.783 -5.223 1.444 1.00 81.12 236 ASP A CA 1
ATOM 1847 C C . ASP A 1 236 ? -14.426 -4.600 1.089 1.00 81.12 236 ASP A C 1
ATOM 1849 O O . ASP A 1 236 ? -13.474 -5.303 0.744 1.00 81.12 236 ASP A O 1
ATOM 1853 N N . THR A 1 237 ? -14.313 -3.281 1.252 1.00 88.62 237 THR A N 1
ATOM 1854 C CA . THR A 1 237 ? -13.030 -2.570 1.180 1.00 88.62 237 THR A CA 1
ATOM 1855 C C . THR A 1 237 ? -12.420 -2.500 2.575 1.00 88.62 237 THR A C 1
ATOM 1857 O O . THR A 1 237 ? -12.937 -1.790 3.442 1.00 88.62 237 THR A O 1
ATOM 1860 N N . ASN A 1 238 ? -11.330 -3.230 2.816 1.00 92.88 238 ASN A N 1
ATOM 1861 C CA . ASN A 1 238 ? -10.742 -3.336 4.152 1.00 92.88 238 ASN A CA 1
ATOM 1862 C C . ASN A 1 238 ? -9.218 -3.531 4.156 1.00 92.88 238 ASN A C 1
ATOM 1864 O O . ASN A 1 238 ? -8.583 -3.880 3.158 1.00 92.88 238 ASN A O 1
ATOM 1868 N N . PHE A 1 239 ? -8.653 -3.314 5.338 1.00 96.94 239 PHE A N 1
ATOM 1869 C CA . PHE A 1 239 ? -7.337 -3.770 5.744 1.00 96.94 239 PHE A CA 1
ATOM 1870 C C . PHE A 1 239 ? -7.507 -5.027 6.595 1.00 96.94 239 PHE A C 1
ATOM 1872 O O . PHE A 1 239 ? -8.089 -4.975 7.681 1.00 96.94 239 PHE A O 1
ATOM 1879 N N . THR A 1 240 ? -6.984 -6.151 6.117 1.00 96.12 240 THR A N 1
ATOM 1880 C CA . THR A 1 240 ? -7.013 -7.429 6.824 1.00 96.12 240 THR A CA 1
ATOM 1881 C C . THR A 1 240 ? -5.656 -7.713 7.464 1.00 96.12 240 THR A C 1
ATOM 1883 O O . THR A 1 240 ? -4.661 -7.929 6.773 1.00 96.12 240 THR A O 1
ATOM 1886 N N . LEU A 1 241 ? -5.620 -7.753 8.795 1.00 97.62 241 LEU A N 1
ATOM 1887 C CA . LEU A 1 241 ? -4.450 -8.117 9.591 1.00 97.62 241 LEU A CA 1
ATOM 1888 C C . LEU A 1 241 ? -4.560 -9.601 9.963 1.00 97.62 241 LEU A C 1
ATOM 1890 O O . LEU A 1 241 ? -5.390 -9.978 10.795 1.00 97.62 241 LEU A O 1
ATOM 1894 N N . LYS A 1 242 ? -3.750 -10.446 9.318 1.00 95.62 242 LYS A N 1
ATOM 1895 C CA . LYS A 1 242 ? -3.622 -11.883 9.611 1.00 95.62 242 LYS A CA 1
ATOM 1896 C C . LYS A 1 242 ? -2.613 -12.135 10.739 1.00 95.62 242 LYS A C 1
ATOM 1898 O O . LYS A 1 242 ? -2.042 -11.199 11.290 1.00 95.62 242 LYS A O 1
ATOM 1903 N N . ALA A 1 243 ? -2.407 -13.412 11.062 1.00 94.81 243 ALA A N 1
ATOM 1904 C CA . ALA A 1 243 ? -1.456 -13.873 12.068 1.00 94.81 243 ALA A CA 1
ATOM 1905 C C . ALA A 1 243 ? -0.063 -13.232 11.944 1.00 94.81 243 ALA A C 1
ATOM 1907 O O . ALA A 1 243 ? 0.405 -12.931 10.841 1.00 94.81 243 ALA A O 1
ATOM 1908 N N . GLY A 1 244 ? 0.595 -13.069 13.091 1.00 96.31 244 GLY A N 1
ATOM 1909 C CA . GLY A 1 244 ? 1.880 -12.402 13.263 1.00 96.31 244 GLY A CA 1
ATOM 1910 C C . GLY A 1 244 ? 1.780 -11.016 13.910 1.00 96.31 244 GLY A C 1
ATOM 1911 O O . GLY A 1 244 ? 0.757 -10.639 14.480 1.00 96.31 244 GLY A O 1
ATOM 1912 N N . ALA A 1 245 ? 2.881 -10.267 13.849 1.00 97.56 245 ALA A N 1
ATOM 1913 C CA . ALA A 1 245 ? 3.031 -8.914 14.380 1.00 97.56 245 ALA A CA 1
ATOM 1914 C C . ALA A 1 245 ? 2.924 -7.857 13.265 1.00 97.56 245 ALA A C 1
ATOM 1916 O O . ALA A 1 245 ? 3.826 -7.038 13.065 1.00 97.56 245 ALA A O 1
ATOM 1917 N N . THR A 1 246 ? 1.830 -7.891 12.502 1.00 98.44 246 THR A N 1
ATOM 1918 C CA . THR A 1 246 ? 1.602 -6.949 11.397 1.00 98.44 246 THR A CA 1
ATOM 1919 C C .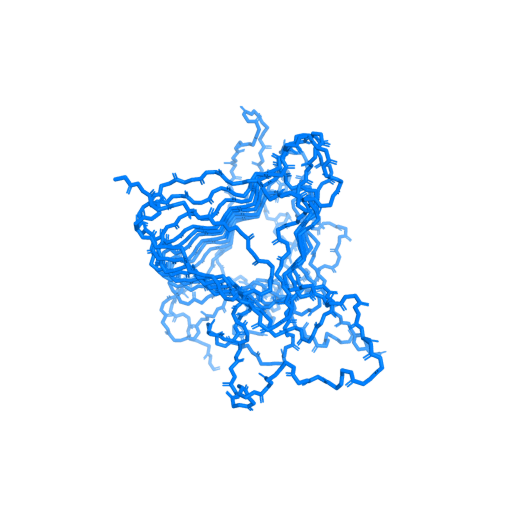 THR A 1 246 ? 1.409 -5.523 11.907 1.00 98.44 246 THR A C 1
ATOM 1921 O O . THR A 1 246 ? 0.790 -5.324 12.953 1.00 98.44 246 THR A O 1
ATOM 1924 N N . LEU A 1 247 ? 1.838 -4.516 11.149 1.00 98.69 247 LEU A N 1
ATOM 1925 C CA . LEU A 1 247 ? 1.649 -3.113 11.527 1.00 98.69 247 LEU A CA 1
ATOM 1926 C C . LEU A 1 247 ? 1.064 -2.296 10.376 1.00 98.69 247 LEU A C 1
ATOM 1928 O O . LEU A 1 247 ? 1.699 -2.154 9.334 1.00 98.69 247 LEU A O 1
ATOM 1932 N N . LEU A 1 248 ? -0.113 -1.715 10.596 1.00 98.81 248 LEU A N 1
ATOM 1933 C CA . LEU A 1 248 ? -0.700 -0.698 9.728 1.00 98.81 248 LEU A CA 1
ATOM 1934 C C . LEU A 1 248 ? -0.610 0.666 10.416 1.00 98.81 248 LEU A C 1
ATOM 1936 O O . LEU A 1 248 ? -1.247 0.877 11.445 1.00 98.81 248 LEU A O 1
ATOM 1940 N N . ASN A 1 249 ? 0.149 1.589 9.834 1.00 98.50 249 ASN A N 1
ATOM 1941 C CA . ASN A 1 249 ? 0.255 2.973 10.289 1.00 98.50 249 ASN A CA 1
ATOM 1942 C C . ASN A 1 249 ? -0.459 3.899 9.302 1.00 98.50 249 ASN A C 1
ATOM 1944 O O . ASN A 1 249 ? -0.099 3.946 8.123 1.00 98.50 249 ASN A O 1
ATOM 1948 N N . LEU A 1 250 ? -1.443 4.649 9.790 1.00 98.38 250 LEU A N 1
ATOM 1949 C CA . LEU A 1 250 ? -2.133 5.701 9.052 1.00 98.38 250 LEU A CA 1
ATOM 1950 C C . LEU A 1 250 ? -1.694 7.046 9.624 1.00 98.38 250 LEU A C 1
ATOM 1952 O O . LEU A 1 250 ? -2.139 7.445 10.701 1.00 98.38 250 LEU A O 1
ATOM 1956 N N . ASN A 1 251 ? -0.822 7.741 8.905 1.00 97.12 251 ASN A N 1
ATOM 1957 C CA . ASN A 1 251 ? -0.143 8.929 9.391 1.00 97.12 251 ASN A CA 1
ATOM 1958 C C . ASN A 1 251 ? -0.665 10.205 8.735 1.00 97.12 251 ASN A C 1
ATOM 1960 O O . ASN A 1 251 ? -0.965 10.253 7.541 1.00 97.12 251 ASN A O 1
ATOM 1964 N N . SER A 1 252 ? -0.686 11.270 9.530 1.00 95.56 252 SER A N 1
ATOM 1965 C CA . SER A 1 252 ? -0.837 12.633 9.042 1.00 95.56 252 SER A CA 1
ATOM 1966 C C . SER A 1 252 ? 0.458 13.072 8.365 1.00 95.56 252 SER A C 1
ATOM 1968 O O . SER A 1 252 ? 1.541 12.958 8.946 1.00 95.56 252 SER A O 1
ATOM 1970 N N . LEU A 1 253 ? 0.347 13.595 7.143 1.00 91.06 253 LEU A N 1
ATOM 1971 C CA . LEU A 1 253 ? 1.505 14.070 6.384 1.00 91.06 253 LEU A CA 1
ATOM 1972 C C . LEU A 1 253 ? 2.140 15.322 7.019 1.00 91.06 253 LEU A C 1
ATOM 1974 O O . LEU A 1 253 ? 3.360 15.425 7.118 1.00 91.06 253 LEU A O 1
ATOM 1978 N N . ASP A 1 254 ? 1.313 16.261 7.483 1.00 91.06 254 ASP A N 1
ATOM 1979 C CA . ASP A 1 254 ? 1.734 17.592 7.944 1.00 91.06 254 ASP A CA 1
ATOM 1980 C C . ASP A 1 254 ? 1.458 17.862 9.436 1.00 91.06 254 ASP A C 1
ATOM 1982 O O . ASP A 1 254 ? 1.854 18.901 9.966 1.00 91.06 254 ASP A O 1
ATOM 1986 N N . GLY A 1 255 ? 0.803 16.930 10.130 1.00 92.44 255 GLY A N 1
ATOM 1987 C CA . GLY A 1 255 ? 0.359 17.072 11.517 1.00 92.44 255 GLY A CA 1
ATOM 1988 C C . GLY A 1 255 ? -0.854 17.990 11.707 1.00 92.44 255 GLY A C 1
ATOM 1989 O O . GLY A 1 255 ? -1.165 18.352 12.842 1.00 92.44 255 GLY A O 1
ATOM 1990 N N . ILE A 1 256 ? -1.511 18.402 10.620 1.00 92.38 256 ILE A N 1
ATOM 1991 C CA . ILE A 1 256 ? -2.658 19.323 10.606 1.00 92.38 256 ILE A CA 1
ATOM 1992 C C . ILE A 1 256 ? -3.880 18.637 9.987 1.00 92.38 256 ILE A C 1
ATOM 1994 O O . ILE A 1 256 ? -4.975 18.724 10.545 1.00 92.38 256 ILE A O 1
ATOM 1998 N N . HIS A 1 257 ? -3.688 17.943 8.866 1.00 93.50 257 HIS A N 1
ATOM 1999 C CA . HIS A 1 257 ? -4.696 17.130 8.196 1.00 93.50 257 HIS A CA 1
ATOM 2000 C C . HIS A 1 257 ? -4.498 15.664 8.573 1.00 93.50 257 HIS A C 1
ATOM 2002 O O . HIS A 1 257 ? -3.377 15.156 8.547 1.00 93.50 257 HIS A O 1
ATOM 2008 N N . PHE A 1 258 ? -5.575 14.982 8.945 1.00 94.75 258 PHE A N 1
ATOM 2009 C CA . PHE A 1 258 ? -5.520 13.607 9.438 1.00 94.75 258 PHE A CA 1
ATOM 2010 C C . PHE A 1 258 ? -6.066 12.656 8.381 1.00 94.75 258 PHE A C 1
ATOM 2012 O O . PHE A 1 258 ? -7.066 12.991 7.748 1.00 94.75 258 PHE A O 1
ATOM 2019 N N . PRO A 1 259 ? -5.455 11.470 8.210 1.00 94.44 259 PRO A N 1
ATOM 2020 C CA . PRO A 1 259 ? -5.824 10.553 7.139 1.00 94.44 259 PRO A CA 1
ATOM 2021 C C . PRO A 1 259 ? -7.308 10.178 7.2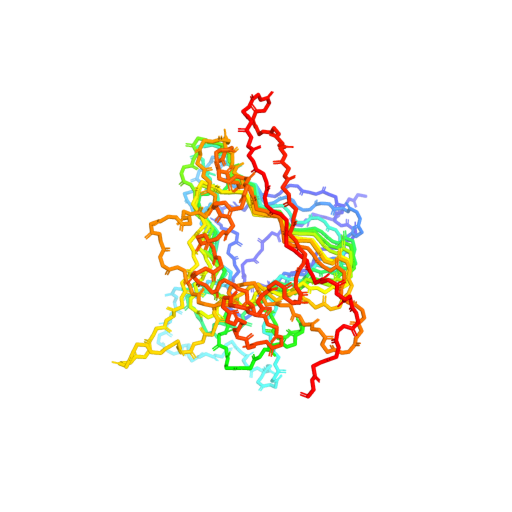01 1.00 94.44 259 PRO A C 1
ATOM 2023 O O . PRO A 1 259 ? -7.956 10.106 6.163 1.00 94.44 259 PRO A O 1
ATOM 2026 N N . LEU A 1 260 ? -7.864 9.993 8.402 1.00 94.50 260 LEU A N 1
ATOM 2027 C CA . LEU A 1 260 ? -9.278 9.682 8.589 1.00 94.50 260 LEU A CA 1
ATOM 2028 C C . LEU A 1 260 ? -10.033 10.862 9.213 1.00 94.50 260 LEU A C 1
ATOM 2030 O O . LEU A 1 260 ? -9.750 11.244 10.351 1.00 94.50 260 LEU A O 1
ATOM 2034 N N . ASP A 1 261 ? -11.049 11.384 8.521 1.00 91.12 261 ASP A N 1
ATOM 2035 C CA . ASP A 1 261 ? -12.010 12.322 9.115 1.00 91.12 261 ASP A CA 1
ATOM 2036 C C . ASP A 1 261 ? -13.126 11.541 9.819 1.00 91.12 261 ASP A C 1
ATOM 2038 O O . ASP A 1 261 ? -14.228 11.337 9.305 1.00 91.12 261 ASP A O 1
ATOM 2042 N N . ILE A 1 262 ? -12.822 11.088 11.035 1.00 88.25 262 ILE A N 1
ATOM 2043 C CA . ILE A 1 262 ? -13.721 10.255 11.844 1.00 88.25 262 ILE A CA 1
ATOM 2044 C C . ILE A 1 262 ? -15.043 10.949 12.209 1.00 88.25 262 ILE A C 1
ATOM 2046 O O . ILE A 1 262 ? -15.989 10.272 12.606 1.00 88.25 262 ILE A O 1
ATOM 2050 N N . HIS A 1 263 ? -15.131 12.281 12.103 1.00 87.56 263 HIS A N 1
ATOM 2051 C CA . HIS A 1 263 ? -16.321 13.041 12.500 1.00 87.56 263 HIS A CA 1
ATOM 2052 C C . HIS A 1 263 ? -17.317 13.201 11.356 1.00 87.56 263 HIS A C 1
ATOM 2054 O O . HIS A 1 263 ? -18.520 13.242 11.612 1.00 87.56 263 HIS A O 1
ATOM 2060 N N . ARG A 1 264 ? -16.830 13.332 10.119 1.00 86.19 264 ARG A N 1
ATOM 2061 C CA . ARG A 1 264 ? -17.662 13.715 8.969 1.00 86.19 264 ARG A CA 1
ATOM 2062 C C . ARG A 1 264 ? -17.912 12.582 7.992 1.00 86.19 264 ARG A C 1
ATOM 2064 O O . ARG A 1 264 ? -19.023 12.478 7.489 1.00 86.19 264 ARG A O 1
ATOM 2071 N N . GLU A 1 265 ? -16.913 11.745 7.748 1.00 84.12 265 GLU A N 1
ATOM 2072 C CA . GLU A 1 265 ? -16.981 10.745 6.685 1.00 84.12 265 GLU A CA 1
ATOM 2073 C C . GLU A 1 265 ? -17.617 9.442 7.177 1.00 84.12 265 GLU A C 1
ATOM 2075 O O . GLU A 1 265 ? -17.358 8.965 8.291 1.00 84.12 265 GLU A O 1
ATOM 2080 N N . ASP A 1 266 ? -18.467 8.857 6.337 1.00 86.00 266 ASP A N 1
ATOM 2081 C CA . ASP A 1 266 ? -19.073 7.546 6.560 1.00 86.00 266 ASP A CA 1
ATOM 2082 C C . ASP A 1 266 ? -18.261 6.484 5.823 1.00 86.00 266 ASP A C 1
ATOM 2084 O O . ASP A 1 266 ? -18.537 6.105 4.687 1.00 86.00 266 ASP A O 1
ATOM 2088 N N . TYR A 1 267 ? -17.212 6.026 6.500 1.00 90.50 267 TYR A N 1
ATOM 2089 C CA . TYR A 1 267 ? -16.377 4.934 6.025 1.00 90.50 267 TYR A CA 1
ATOM 2090 C C . TYR A 1 267 ? -17.143 3.599 6.017 1.00 90.50 267 TYR A C 1
ATOM 2092 O O . TYR A 1 267 ? -18.078 3.418 6.807 1.00 90.50 267 TYR A O 1
ATOM 2100 N N . PRO A 1 268 ? -16.728 2.633 5.174 1.00 90.31 268 PRO A N 1
ATOM 2101 C CA . PRO A 1 268 ? -17.254 1.277 5.224 1.00 90.31 268 PRO A CA 1
ATOM 2102 C C . PRO A 1 268 ? -17.144 0.686 6.636 1.00 90.31 268 PRO A C 1
ATOM 2104 O O . PRO A 1 268 ? -16.229 0.992 7.404 1.00 90.31 268 PRO A O 1
ATOM 2107 N N . LYS A 1 269 ? -18.083 -0.187 6.997 1.00 91.00 269 LYS A N 1
ATOM 2108 C CA . LYS A 1 269 ? -17.990 -0.932 8.259 1.00 91.00 269 LYS A CA 1
ATOM 2109 C C . LYS A 1 269 ? -16.907 -2.002 8.133 1.00 91.00 269 LYS A C 1
ATOM 2111 O O . LYS A 1 269 ? -16.702 -2.548 7.056 1.00 91.00 269 LYS A O 1
ATOM 2116 N N . GLY A 1 270 ? -16.230 -2.322 9.233 1.00 92.19 270 GLY A N 1
ATOM 2117 C CA . GLY A 1 270 ? -15.215 -3.379 9.254 1.00 92.19 270 GLY A CA 1
ATOM 2118 C C . GLY A 1 270 ? -13.939 -3.067 8.463 1.00 92.19 270 GLY A C 1
ATOM 2119 O O . GLY A 1 270 ? -13.228 -3.996 8.090 1.00 92.19 270 GLY A O 1
ATOM 2120 N N . VAL A 1 271 ? -13.630 -1.784 8.226 1.00 94.31 271 VAL A N 1
ATOM 2121 C CA . VAL A 1 271 ? -12.395 -1.326 7.556 1.00 94.31 271 VAL A CA 1
ATOM 2122 C C . VAL A 1 271 ? -11.139 -1.970 8.140 1.00 94.31 271 VAL A C 1
ATOM 2124 O O . VAL A 1 271 ? -10.225 -2.290 7.388 1.00 94.31 271 VAL A O 1
ATOM 2127 N N . PHE A 1 272 ? -11.082 -2.181 9.455 1.00 96.50 272 PHE A N 1
ATOM 2128 C CA . PHE A 1 272 ? -9.996 -2.908 10.107 1.00 96.50 272 PHE A CA 1
ATOM 2129 C C . PHE A 1 272 ? -10.473 -4.302 10.498 1.00 96.50 272 PHE A C 1
ATOM 2131 O O . PHE A 1 272 ? -11.185 -4.470 11.489 1.00 96.50 272 PHE A O 1
ATOM 2138 N N . ASN A 1 273 ? -10.072 -5.302 9.723 1.00 96.06 273 ASN A N 1
ATOM 2139 C CA . ASN A 1 273 ? -10.436 -6.692 9.935 1.00 96.06 273 ASN A CA 1
ATOM 2140 C C . ASN A 1 273 ? -9.265 -7.464 10.553 1.00 96.06 273 ASN A C 1
ATOM 2142 O O . ASN A 1 273 ? -8.215 -7.619 9.931 1.00 96.06 273 ASN A O 1
ATOM 2146 N N . PHE A 1 274 ? -9.450 -7.977 11.765 1.00 96.81 274 PHE A N 1
ATOM 2147 C CA . PHE A 1 274 ? -8.465 -8.820 12.437 1.00 96.81 274 PHE A CA 1
ATOM 2148 C C . PHE A 1 274 ? -8.845 -10.290 12.264 1.00 96.81 274 PHE A C 1
ATOM 2150 O O . PHE A 1 274 ? -9.947 -10.700 12.629 1.00 96.81 274 PHE A O 1
ATOM 2157 N N . ILE A 1 275 ? -7.935 -11.102 11.727 1.00 94.88 275 ILE A N 1
ATOM 2158 C CA . ILE A 1 275 ? -8.138 -12.552 11.679 1.00 94.88 275 ILE A CA 1
ATOM 2159 C C . ILE A 1 275 ? -7.665 -13.144 13.003 1.00 94.88 275 ILE A C 1
ATOM 2161 O O . ILE A 1 275 ? -6.471 -13.141 13.291 1.00 94.88 275 ILE A O 1
ATOM 2165 N N . ALA A 1 276 ? -8.620 -13.592 13.809 1.00 89.50 276 ALA A N 1
ATOM 2166 C CA . ALA A 1 276 ? -8.398 -14.185 15.123 1.00 89.50 276 ALA A CA 1
ATOM 2167 C C . ALA A 1 276 ? -8.304 -15.720 15.068 1.00 89.50 276 ALA A C 1
ATOM 2169 O O . ALA A 1 276 ? -7.712 -16.339 15.945 1.00 89.50 276 ALA A O 1
ATOM 2170 N N . GLU A 1 277 ? -8.883 -16.343 14.038 1.00 82.00 277 GLU A N 1
ATOM 2171 C CA . GLU A 1 277 ? -8.797 -17.791 13.847 1.00 82.00 277 GLU A CA 1
ATOM 2172 C C . GLU A 1 277 ? -7.407 -18.226 13.362 1.00 82.00 277 GLU A C 1
ATOM 2174 O O . GLU A 1 277 ? -6.840 -17.646 12.434 1.00 82.00 277 GLU A O 1
ATOM 2179 N N . GLY A 1 278 ? -6.901 -19.314 13.947 1.00 82.88 278 GLY A N 1
ATOM 2180 C CA . GLY A 1 278 ? -5.646 -19.946 13.549 1.00 82.88 278 GLY A CA 1
ATOM 2181 C C . GLY A 1 278 ? -4.470 -19.550 14.438 1.00 82.88 278 GLY A C 1
ATOM 2182 O O . GLY A 1 278 ? -4.482 -19.810 15.640 1.00 82.88 278 GLY A O 1
ATOM 2183 N N . GLU A 1 279 ? -3.424 -19.016 13.814 1.00 89.38 279 GLU A N 1
ATOM 2184 C CA . GLU A 1 279 ? -2.181 -18.625 14.480 1.00 89.38 279 GLU A CA 1
ATOM 2185 C C . GLU A 1 279 ? -2.313 -17.291 15.230 1.00 89.38 279 GLU A C 1
ATOM 2187 O O . GLU A 1 279 ? -3.196 -16.480 14.950 1.00 89.38 279 GLU A O 1
ATOM 2192 N N . GLU A 1 280 ? -1.394 -17.059 16.169 1.00 95.06 280 GLU A N 1
ATOM 2193 C CA . GLU A 1 280 ? -1.366 -15.867 17.013 1.00 95.06 280 GLU A CA 1
ATOM 2194 C C . GLU A 1 280 ? -1.364 -14.568 16.187 1.00 95.06 280 GLU A C 1
ATOM 2196 O O . GLU A 1 280 ? -0.513 -14.365 15.319 1.00 95.06 280 GLU A O 1
ATOM 2201 N N . ASN A 1 281 ? -2.275 -13.646 16.503 1.00 96.81 281 ASN A N 1
ATOM 2202 C CA . ASN A 1 281 ? -2.353 -12.323 15.892 1.00 96.81 281 ASN A CA 1
ATOM 2203 C C . ASN A 1 281 ? -2.062 -11.228 16.927 1.00 96.81 281 ASN A C 1
ATOM 2205 O O . ASN A 1 281 ? -2.900 -10.877 17.757 1.00 96.81 281 ASN A O 1
ATOM 2209 N N . THR A 1 282 ? -0.858 -10.664 16.848 1.00 97.31 282 THR A N 1
ATOM 2210 C CA . THR A 1 282 ? -0.411 -9.513 17.654 1.00 97.31 282 THR A CA 1
ATOM 2211 C C . THR A 1 282 ? -0.383 -8.220 16.836 1.00 97.31 282 THR A C 1
ATOM 2213 O O . THR A 1 282 ? 0.241 -7.229 17.235 1.00 97.31 282 THR A O 1
ATOM 2216 N N . GLY A 1 283 ? -1.051 -8.232 15.680 1.00 98.06 283 GLY A N 1
ATOM 2217 C CA . GLY A 1 283 ? -1.099 -7.131 14.742 1.00 98.06 283 GLY A CA 1
ATOM 2218 C C . GLY A 1 283 ? -1.709 -5.866 15.339 1.00 98.06 283 GLY A C 1
ATOM 2219 O O . GLY A 1 283 ? -2.524 -5.905 16.266 1.00 98.06 283 GLY A O 1
ATOM 2220 N N . LYS A 1 284 ? -1.292 -4.716 14.804 1.00 98.44 284 LYS A N 1
ATOM 2221 C CA . LYS A 1 284 ? -1.700 -3.397 15.289 1.00 98.44 284 LYS A CA 1
ATOM 2222 C C . LYS A 1 284 ? -2.092 -2.478 14.149 1.00 98.44 284 LYS A C 1
ATOM 2224 O O . LYS A 1 284 ? -1.425 -2.431 13.115 1.00 98.44 284 LYS A O 1
ATOM 2229 N N . VAL A 1 285 ? -3.122 -1.683 14.406 1.00 98.62 285 VAL A N 1
ATOM 2230 C CA . VAL A 1 285 ? -3.455 -0.497 13.619 1.00 98.62 285 VAL A CA 1
ATOM 2231 C C . VAL A 1 285 ? -3.131 0.725 14.466 1.00 98.62 285 VAL A C 1
ATOM 2233 O O . VAL A 1 285 ? -3.597 0.818 15.600 1.00 98.62 285 VAL A O 1
ATOM 2236 N N . VAL A 1 286 ? -2.338 1.650 13.934 1.00 98.44 286 VAL A N 1
ATOM 2237 C CA . VAL A 1 286 ? -2.006 2.930 14.567 1.00 98.44 286 VAL A CA 1
ATOM 2238 C C . VAL A 1 286 ? -2.473 4.048 13.653 1.00 98.44 286 VAL A C 1
ATOM 2240 O O . VAL A 1 286 ? -2.183 4.046 12.458 1.00 98.44 286 VAL A O 1
ATOM 2243 N N . ILE A 1 287 ? -3.217 4.993 14.214 1.00 98.00 287 ILE A N 1
ATOM 2244 C CA . ILE A 1 287 ? -3.879 6.051 13.456 1.00 98.00 287 ILE A CA 1
ATOM 2245 C C . ILE A 1 287 ? -3.522 7.386 14.085 1.00 98.00 287 ILE A C 1
ATOM 2247 O O . ILE A 1 287 ? -3.798 7.608 15.268 1.00 98.00 287 ILE A O 1
ATOM 2251 N N . ASP A 1 288 ? -2.948 8.277 13.288 1.00 97.62 288 ASP A N 1
ATOM 2252 C CA . ASP A 1 288 ? -2.815 9.678 13.648 1.00 97.62 288 ASP A CA 1
ATOM 2253 C C . ASP A 1 288 ? -4.191 10.351 13.613 1.00 97.62 288 ASP A C 1
ATOM 2255 O O . ASP A 1 288 ? -4.915 10.308 12.616 1.00 97.62 288 ASP A O 1
ATOM 2259 N N . VAL A 1 289 ? -4.524 11.030 14.703 1.00 96.44 289 VAL A N 1
ATOM 2260 C CA . VAL A 1 289 ? -5.741 11.827 14.867 1.00 96.44 289 VAL A CA 1
ATOM 2261 C C . VAL A 1 289 ? -5.394 13.197 15.436 1.00 96.44 289 VAL A C 1
ATOM 2263 O O . VAL A 1 289 ? -4.299 13.421 15.973 1.00 96.44 289 VAL A O 1
ATOM 2266 N N . ALA A 1 290 ? -6.347 14.130 15.370 1.00 94.88 290 ALA A N 1
ATOM 2267 C CA . ALA A 1 290 ? -6.191 15.410 16.044 1.00 94.88 290 ALA A CA 1
ATOM 2268 C C . ALA A 1 290 ? -5.853 15.181 17.529 1.00 94.88 290 ALA A C 1
ATOM 2270 O O . ALA A 1 290 ? -6.472 14.326 18.162 1.00 94.88 290 ALA A O 1
ATOM 2271 N N . PRO A 1 291 ? -4.923 15.943 18.141 1.00 94.94 291 PRO A N 1
ATOM 2272 C CA . PRO A 1 291 ? -4.524 15.719 19.535 1.00 94.94 291 PRO A CA 1
ATOM 2273 C C . PRO A 1 291 ? -5.689 15.682 20.536 1.00 94.94 291 PRO A C 1
ATOM 2275 O O . PRO A 1 291 ? -5.630 14.972 21.536 1.00 94.94 291 PRO A O 1
ATOM 2278 N N . LYS A 1 292 ? -6.765 16.428 20.253 1.00 93.94 292 LYS A N 1
ATOM 2279 C CA . LYS A 1 292 ? -8.006 16.450 21.045 1.00 93.94 292 LYS A CA 1
ATOM 2280 C C . LYS A 1 292 ? -8.848 15.170 20.937 1.00 93.94 292 LYS A C 1
ATOM 2282 O O . LYS A 1 292 ? -9.700 14.956 21.792 1.00 93.94 292 LYS A O 1
ATOM 2287 N N . ASP A 1 293 ? -8.620 14.354 19.913 1.00 95.31 293 ASP A N 1
ATOM 2288 C CA . ASP A 1 293 ? -9.373 13.136 19.606 1.00 95.31 293 ASP A CA 1
ATOM 2289 C C . ASP A 1 293 ? -8.618 11.863 20.036 1.00 95.31 293 ASP A C 1
ATOM 2291 O O . ASP A 1 293 ? -9.215 10.792 20.093 1.00 95.31 293 ASP A O 1
ATOM 2295 N N . ALA A 1 294 ? -7.338 11.958 20.426 1.00 95.25 294 ALA A N 1
ATOM 2296 C CA . ALA A 1 294 ? -6.563 10.841 20.988 1.00 95.25 294 ALA A CA 1
ATOM 2297 C C . ALA A 1 294 ? -6.940 10.546 22.450 1.00 95.25 294 ALA A C 1
ATOM 2299 O O . ALA A 1 294 ? -6.158 10.723 23.385 1.00 95.25 294 ALA A O 1
ATOM 2300 N N . ASN A 1 295 ? -8.191 10.148 22.649 1.00 94.25 295 ASN A N 1
ATOM 2301 C CA . ASN A 1 295 ? -8.778 9.753 23.921 1.00 94.25 295 ASN A CA 1
ATOM 2302 C C . ASN A 1 295 ? -10.065 8.943 23.672 1.00 94.25 295 ASN A C 1
ATOM 2304 O O . ASN A 1 295 ? -10.441 8.656 22.534 1.00 94.25 295 ASN A O 1
ATOM 2308 N N . ALA A 1 296 ? -10.774 8.608 24.752 1.00 90.75 296 ALA A N 1
ATOM 2309 C CA . ALA A 1 296 ? -12.010 7.834 24.689 1.00 90.75 296 ALA A CA 1
ATOM 2310 C C . ALA A 1 296 ? -13.117 8.481 23.836 1.00 90.75 296 ALA A C 1
ATOM 2312 O O . ALA A 1 296 ? -13.947 7.762 23.290 1.00 90.75 296 ALA A O 1
ATOM 2313 N N . TYR A 1 297 ? -13.157 9.811 23.705 1.00 89.75 297 TYR A N 1
ATOM 2314 C CA . TYR A 1 297 ? -14.161 10.488 22.883 1.00 89.75 297 TYR A CA 1
ATOM 2315 C C . TYR A 1 297 ? -13.953 10.201 21.392 1.00 89.75 297 TYR A C 1
ATOM 2317 O O . TYR A 1 297 ? -14.880 9.714 20.747 1.00 89.75 297 TYR A O 1
ATOM 2325 N N . GLY A 1 298 ? -12.745 10.432 20.864 1.00 89.38 298 GLY A N 1
ATOM 2326 C CA . GLY A 1 298 ? -12.437 10.130 19.461 1.00 89.38 298 GLY A CA 1
ATOM 2327 C C . GLY A 1 298 ? -12.560 8.638 19.160 1.00 89.38 298 GLY A C 1
ATOM 2328 O O . GLY A 1 298 ? -13.158 8.262 18.152 1.00 89.38 298 GLY A O 1
ATOM 2329 N N . LEU A 1 299 ? -12.127 7.783 20.096 1.00 90.56 299 LEU A N 1
ATOM 2330 C CA . LEU A 1 299 ? -12.353 6.345 19.992 1.00 90.56 299 LEU A CA 1
ATOM 2331 C C . LEU A 1 299 ? -13.847 6.020 19.866 1.00 90.56 299 LEU A C 1
ATOM 2333 O O . LEU A 1 299 ? -14.244 5.361 18.915 1.00 90.56 299 LEU A O 1
ATOM 2337 N N . ASN A 1 300 ? -14.695 6.522 20.768 1.00 90.50 300 ASN A N 1
ATOM 2338 C CA . ASN A 1 300 ? -16.135 6.245 20.746 1.00 90.50 300 ASN A CA 1
ATOM 2339 C C . ASN A 1 300 ? -16.810 6.637 19.424 1.00 90.50 300 ASN A C 1
ATOM 2341 O O . ASN A 1 300 ? -17.779 5.990 19.027 1.00 90.50 300 ASN A O 1
ATOM 2345 N N . ILE A 1 301 ? -16.320 7.673 18.741 1.00 91.12 301 ILE A N 1
ATOM 2346 C CA . ILE A 1 301 ? -16.814 8.055 17.413 1.00 91.12 301 ILE A CA 1
ATOM 2347 C C . ILE A 1 301 ? -16.494 6.963 16.389 1.00 91.12 301 ILE A C 1
ATOM 2349 O O . ILE A 1 301 ? -17.394 6.519 15.676 1.00 91.12 301 ILE A O 1
ATOM 2353 N N . MET A 1 302 ? -15.253 6.469 16.371 1.00 89.75 302 MET A N 1
ATOM 2354 C CA . MET A 1 302 ? -14.858 5.352 15.509 1.00 89.75 302 MET A CA 1
ATOM 2355 C C . MET A 1 302 ? -15.651 4.074 15.814 1.00 89.75 302 MET A C 1
ATOM 2357 O O . MET A 1 302 ? -16.143 3.419 14.897 1.00 89.75 302 MET A O 1
ATOM 2361 N N . LEU A 1 303 ? -15.828 3.726 17.095 1.00 89.69 303 LEU A N 1
ATOM 2362 C CA . LEU A 1 303 ? -16.536 2.497 17.482 1.00 89.69 303 LEU A CA 1
ATOM 2363 C C . LEU A 1 303 ? -18.012 2.528 17.058 1.00 89.69 303 LEU A C 1
ATOM 2365 O O . LEU A 1 303 ? -18.532 1.514 16.600 1.00 89.69 303 LEU A O 1
ATOM 2369 N N . ARG A 1 304 ? -18.682 3.688 17.169 1.00 90.56 304 ARG A N 1
ATOM 2370 C CA . ARG A 1 304 ? -20.081 3.886 16.728 1.00 90.56 304 ARG A CA 1
ATOM 2371 C C . ARG A 1 304 ? -20.256 3.776 15.218 1.00 90.56 304 ARG A C 1
ATOM 2373 O O . ARG A 1 304 ? -21.342 3.445 14.753 1.00 90.56 304 ARG A O 1
ATOM 2380 N N . LYS A 1 305 ? -19.197 4.058 14.463 1.00 90.12 305 LYS A N 1
ATOM 2381 C CA . LYS A 1 305 ? -19.146 3.862 13.012 1.00 90.12 305 LYS A CA 1
ATOM 2382 C C . LYS A 1 305 ? -18.750 2.428 12.624 1.00 90.12 305 LYS A C 1
ATOM 2384 O O . LYS A 1 305 ? -18.654 2.131 11.441 1.00 90.12 305 LYS A O 1
ATOM 2389 N N . ASN A 1 306 ? -18.577 1.522 13.596 1.00 91.50 306 ASN A N 1
ATOM 2390 C CA . ASN A 1 306 ? -18.320 0.094 13.384 1.00 91.50 306 ASN A CA 1
ATOM 2391 C C . ASN A 1 306 ? -17.103 -0.186 12.476 1.00 91.50 306 ASN A C 1
ATOM 2393 O O . ASN A 1 306 ? -17.157 -1.028 11.581 1.00 91.50 306 ASN A O 1
ATOM 2397 N N . PHE A 1 307 ? -15.985 0.503 12.724 1.00 91.81 307 PHE A N 1
ATOM 2398 C CA . PHE A 1 307 ? -14.745 0.377 11.940 1.00 91.81 307 PHE A CA 1
ATOM 2399 C C . PHE A 1 307 ? -14.068 -0.998 12.024 1.00 91.81 307 PHE A C 1
ATOM 2401 O O . PHE A 1 307 ? -13.228 -1.306 11.183 1.00 91.81 307 PHE A O 1
ATOM 2408 N N . ILE A 1 308 ? -14.372 -1.798 13.047 1.00 94.44 308 ILE A N 1
ATOM 2409 C CA . ILE A 1 308 ? -13.584 -2.981 13.400 1.00 94.44 308 ILE A CA 1
ATOM 2410 C C . ILE A 1 308 ? -14.382 -4.258 13.121 1.00 94.44 308 ILE A C 1
ATOM 2412 O O . ILE A 1 308 ? -15.555 -4.368 13.485 1.00 94.44 308 ILE A O 1
ATOM 2416 N N . ALA A 1 309 ? -13.723 -5.232 12.503 1.00 94.56 309 ALA A N 1
ATOM 2417 C CA . ALA A 1 309 ? -14.232 -6.570 12.246 1.00 94.56 309 ALA A CA 1
ATOM 2418 C C . ALA A 1 309 ? -13.283 -7.645 12.798 1.00 94.56 309 ALA A C 1
ATOM 2420 O O . ALA A 1 309 ? -12.079 -7.418 12.949 1.00 94.56 309 ALA A O 1
ATOM 2421 N N . ILE A 1 310 ? -13.837 -8.824 13.086 1.00 94.19 310 ILE A N 1
ATOM 2422 C CA . ILE A 1 310 ? -13.086 -10.046 13.388 1.00 94.19 310 ILE A CA 1
ATOM 2423 C C . ILE A 1 310 ? -13.540 -11.133 12.420 1.00 94.19 310 ILE A C 1
ATOM 2425 O O . ILE A 1 310 ? -14.740 -11.374 12.289 1.00 94.19 310 ILE A O 1
ATOM 2429 N N . ASN A 1 311 ? -12.593 -11.797 11.753 1.00 92.44 311 ASN A N 1
ATOM 2430 C CA . ASN A 1 311 ? -12.867 -12.868 10.784 1.00 92.44 311 ASN A CA 1
ATOM 2431 C C . ASN A 1 311 ? -13.921 -12.457 9.732 1.00 92.44 311 ASN A C 1
ATOM 2433 O O . ASN A 1 311 ? -14.826 -13.221 9.399 1.00 92.44 311 ASN A O 1
ATOM 2437 N N . GLY A 1 312 ? -13.841 -11.210 9.253 1.00 89.81 312 GLY A N 1
ATOM 2438 C CA . GLY A 1 312 ? -14.766 -10.636 8.270 1.00 89.81 312 GLY A CA 1
ATOM 2439 C C . GLY A 1 312 ? -16.136 -10.227 8.823 1.00 89.81 312 GLY A C 1
ATOM 2440 O O . GLY A 1 312 ? -16.954 -9.693 8.082 1.00 89.81 312 GLY A O 1
ATOM 2441 N N . LYS A 1 313 ? -16.414 -10.433 10.116 1.00 91.62 313 LYS A N 1
ATOM 2442 C CA . LYS A 1 313 ? -17.668 -10.008 10.751 1.00 91.62 313 LYS A CA 1
ATOM 2443 C C . LYS A 1 313 ? -17.464 -8.712 11.518 1.00 91.62 313 LYS A C 1
ATOM 2445 O O . LYS A 1 313 ? -16.619 -8.637 12.408 1.00 91.62 313 LYS A O 1
ATOM 2450 N N . VAL A 1 314 ? -18.268 -7.703 11.194 1.00 92.88 314 VAL A N 1
ATOM 2451 C CA . VAL A 1 314 ? -18.308 -6.435 11.930 1.00 92.88 314 VAL A CA 1
ATOM 2452 C C . VAL A 1 314 ? -18.621 -6.709 13.399 1.00 92.88 314 VAL A C 1
ATOM 2454 O O . VAL A 1 314 ? -19.572 -7.422 13.717 1.00 92.88 314 VAL A O 1
ATOM 2457 N N . VAL A 1 315 ? -17.821 -6.137 14.296 1.00 91.25 315 VAL A N 1
ATOM 2458 C CA . VAL A 1 315 ? -18.055 -6.245 15.735 1.00 91.25 315 VAL A CA 1
ATOM 2459 C C . VAL A 1 315 ? -18.932 -5.080 16.168 1.00 91.25 315 VAL A C 1
ATOM 2461 O O . VAL A 1 315 ? -18.574 -3.920 15.971 1.00 91.25 315 VAL A O 1
ATOM 2464 N N . GLU A 1 316 ? -20.078 -5.371 16.773 1.00 88.19 316 GLU A N 1
ATOM 2465 C CA . GLU A 1 316 ? -20.990 -4.332 17.254 1.00 88.19 316 GLU A CA 1
ATOM 2466 C C . GLU A 1 316 ? -20.356 -3.493 18.370 1.00 88.19 316 GLU A C 1
ATOM 2468 O O . GLU A 1 316 ? -19.567 -3.992 19.177 1.00 88.19 316 GLU A O 1
ATOM 2473 N N . THR A 1 317 ? -20.721 -2.210 18.451 1.00 83.25 317 THR A N 1
ATOM 2474 C CA . THR A 1 317 ? -20.095 -1.233 19.363 1.00 83.25 317 THR A CA 1
ATOM 2475 C C . THR A 1 317 ? -20.006 -1.722 20.819 1.00 83.25 317 THR A C 1
ATOM 2477 O O . THR A 1 317 ? -19.006 -1.477 21.491 1.00 83.25 317 THR A O 1
ATOM 2480 N N . GLY A 1 318 ? -21.025 -2.437 21.315 1.00 80.38 318 GLY A N 1
ATOM 2481 C CA . GLY A 1 318 ? -21.056 -2.964 22.688 1.00 80.38 318 GLY A CA 1
ATOM 2482 C C . GLY A 1 318 ? -20.075 -4.112 22.960 1.00 80.38 318 GLY A C 1
ATOM 2483 O O . GLY A 1 318 ? -19.713 -4.348 24.113 1.00 80.38 318 GLY A O 1
ATOM 2484 N N . ASP A 1 319 ? -19.612 -4.792 21.911 1.00 86.94 319 ASP A N 1
ATOM 2485 C CA . ASP A 1 319 ? -18.767 -5.982 22.002 1.00 86.94 319 ASP A CA 1
ATOM 2486 C C . ASP A 1 319 ? -17.302 -5.711 21.647 1.00 86.94 319 ASP A C 1
ATOM 2488 O O . ASP A 1 319 ? -16.425 -6.470 22.056 1.00 86.94 319 ASP A O 1
ATOM 2492 N N . GLN A 1 320 ? -16.996 -4.596 20.975 1.00 87.12 320 GLN A N 1
ATOM 2493 C CA . GLN A 1 320 ? -15.620 -4.232 20.607 1.00 87.12 320 GLN A CA 1
ATOM 2494 C C . GLN A 1 320 ? -14.686 -4.192 21.835 1.00 87.12 320 GLN A C 1
ATOM 2496 O O . GLN A 1 320 ? -13.569 -4.702 21.790 1.00 87.12 320 GLN A O 1
ATOM 2501 N N . MET A 1 321 ? -15.177 -3.714 22.983 1.00 88.31 321 MET A N 1
ATOM 2502 C CA . MET A 1 321 ? -14.422 -3.676 24.247 1.00 88.31 321 MET A CA 1
ATOM 2503 C C . MET A 1 321 ? -14.154 -5.050 24.874 1.00 88.31 321 MET A C 1
ATOM 2505 O O . MET A 1 321 ? -13.369 -5.138 25.820 1.00 88.31 321 MET A O 1
ATOM 2509 N N . LYS A 1 322 ? -14.802 -6.124 24.408 1.00 91.75 322 LYS A N 1
ATOM 2510 C CA . LYS A 1 322 ? -14.532 -7.496 24.867 1.00 91.75 322 LYS A CA 1
ATOM 2511 C C . LYS A 1 322 ? -13.299 -8.074 24.179 1.00 91.75 322 LYS A C 1
ATOM 2513 O O . LYS A 1 322 ? -12.540 -8.799 24.818 1.00 91.75 322 LYS A O 1
ATOM 2518 N N . TYR A 1 323 ? -13.106 -7.726 22.908 1.00 94.00 323 TYR A N 1
ATOM 2519 C CA . TYR A 1 323 ? -12.128 -8.367 22.030 1.00 94.00 323 TYR A CA 1
ATOM 2520 C C . TYR A 1 323 ? -10.883 -7.527 21.757 1.00 94.00 323 TYR A C 1
ATOM 2522 O O . TYR A 1 323 ? -9.847 -8.099 21.423 1.00 94.00 323 TYR A O 1
ATOM 2530 N N . PHE A 1 324 ? -10.959 -6.205 21.915 1.00 96.19 324 PHE A N 1
ATOM 2531 C CA . PHE A 1 324 ? -9.879 -5.291 21.554 1.00 96.19 324 PHE A CA 1
ATOM 2532 C C . PHE A 1 324 ? -9.330 -4.515 22.747 1.00 96.19 324 PHE A C 1
ATOM 2534 O O . PHE A 1 324 ? -10.053 -4.165 23.686 1.00 96.19 324 PHE A O 1
ATOM 2541 N N . ASP A 1 325 ? -8.040 -4.217 22.652 1.00 96.25 325 ASP A N 1
ATOM 2542 C CA . ASP A 1 325 ? -7.358 -3.235 23.474 1.00 96.25 325 ASP A CA 1
ATOM 2543 C C . ASP A 1 325 ? -7.111 -1.963 22.667 1.00 96.25 325 ASP A C 1
ATOM 2545 O O . ASP A 1 325 ? -6.811 -1.991 21.469 1.00 96.25 325 ASP A O 1
ATOM 2549 N N . PHE A 1 326 ? -7.240 -0.836 23.364 1.00 96.31 326 PHE A N 1
ATOM 2550 C CA . PHE A 1 326 ? -7.089 0.496 22.802 1.00 96.31 326 PHE A CA 1
ATOM 2551 C C . PHE A 1 326 ? -6.100 1.287 23.643 1.00 96.31 326 PHE A C 1
ATOM 2553 O O . PHE A 1 326 ? -6.221 1.336 24.870 1.00 96.31 326 PHE A O 1
ATOM 2560 N N . SER A 1 327 ? -5.138 1.933 22.993 1.00 96.88 327 SER A N 1
ATOM 2561 C CA . SER A 1 327 ? -4.211 2.839 23.668 1.00 96.88 327 SER A CA 1
ATOM 2562 C C . SER A 1 327 ? -4.095 4.166 22.934 1.00 96.88 327 SER A C 1
ATOM 2564 O O . SER A 1 327 ? -4.332 4.263 21.728 1.00 96.88 327 SER A O 1
ATOM 2566 N N . TYR A 1 328 ? -3.759 5.202 23.701 1.00 96.81 328 TYR A N 1
ATOM 2567 C CA . TYR A 1 328 ? -3.631 6.568 23.214 1.00 96.81 328 TYR A CA 1
ATOM 2568 C C . TYR A 1 328 ? -2.194 7.028 23.374 1.00 96.81 328 TYR A C 1
ATOM 2570 O O . TYR A 1 328 ? -1.575 6.809 24.418 1.00 96.81 328 TYR A O 1
ATOM 2578 N N . GLY A 1 329 ? -1.685 7.703 22.357 1.00 95.56 329 GLY A N 1
ATOM 2579 C CA . GLY A 1 329 ? -0.341 8.244 22.358 1.00 95.56 329 GLY A CA 1
ATOM 2580 C C . GLY A 1 329 ? -0.283 9.640 21.768 1.00 95.56 329 GLY A C 1
ATOM 2581 O O . GLY A 1 329 ? -1.290 10.272 21.436 1.00 95.56 329 GLY A O 1
ATOM 2582 N N . LYS A 1 330 ? 0.943 10.137 21.691 1.00 95.50 330 LYS A N 1
ATOM 2583 C CA . LYS A 1 330 ? 1.305 11.415 21.095 1.00 95.50 330 LYS A CA 1
ATOM 2584 C C . LYS A 1 330 ? 2.565 11.191 20.286 1.00 95.50 330 LYS A C 1
ATOM 2586 O O . LYS A 1 330 ? 3.446 10.461 20.733 1.00 95.50 330 LYS A O 1
ATOM 2591 N N . ASP A 1 331 ? 2.651 11.856 19.151 1.00 95.06 331 ASP A N 1
ATOM 2592 C CA . ASP A 1 331 ? 3.821 11.796 18.283 1.00 95.06 331 ASP A CA 1
ATOM 2593 C C . ASP A 1 331 ? 4.048 13.156 17.607 1.00 95.06 331 ASP A C 1
ATOM 2595 O O . ASP A 1 331 ? 3.241 14.078 17.769 1.00 95.06 331 ASP A O 1
ATOM 2599 N N . ILE A 1 332 ? 5.155 13.304 16.883 1.00 92.00 332 ILE A N 1
ATOM 2600 C CA . ILE A 1 332 ? 5.516 14.516 16.149 1.00 92.00 332 ILE A CA 1
ATOM 2601 C C . ILE A 1 332 ? 5.561 14.216 14.646 1.00 92.00 332 ILE A C 1
ATOM 2603 O O . ILE A 1 332 ? 6.168 13.244 14.193 1.00 92.00 332 ILE A O 1
ATOM 2607 N N . ARG A 1 333 ? 4.931 15.088 13.857 1.00 90.25 333 ARG A N 1
ATOM 2608 C CA . ARG A 1 333 ? 4.982 15.129 12.392 1.00 90.25 333 ARG A CA 1
ATOM 2609 C C . ARG A 1 333 ? 5.603 16.443 11.931 1.00 90.25 333 ARG A C 1
ATOM 2611 O O . ARG A 1 333 ? 5.590 17.443 12.654 1.00 90.25 333 ARG A O 1
ATOM 2618 N N . ASN A 1 334 ? 6.202 16.416 10.743 1.00 80.38 334 ASN A N 1
ATOM 2619 C CA . ASN A 1 334 ? 6.859 17.566 10.114 1.00 80.38 334 ASN A CA 1
ATOM 2620 C C . ASN A 1 334 ? 7.772 18.373 11.075 1.00 80.38 334 ASN A C 1
ATOM 2622 O O . ASN A 1 334 ? 7.662 19.591 11.230 1.00 80.38 334 ASN A O 1
ATOM 2626 N N . GLY A 1 335 ? 8.602 17.653 11.840 1.00 79.81 335 GLY A N 1
ATOM 2627 C CA . GLY A 1 335 ? 9.616 18.203 12.750 1.00 79.81 335 GLY A CA 1
ATOM 2628 C C . GLY A 1 335 ? 9.117 18.953 13.993 1.00 79.81 335 GLY A C 1
ATOM 2629 O O . GLY A 1 335 ? 9.923 19.233 14.876 1.00 79.81 335 GLY A O 1
ATOM 2630 N N . SER A 1 336 ? 7.828 19.293 14.102 1.00 86.00 336 SER A N 1
ATOM 2631 C CA . SER A 1 336 ? 7.337 20.131 15.213 1.00 86.00 336 SER A CA 1
ATOM 2632 C C . SER A 1 336 ? 5.842 20.033 15.526 1.00 86.00 336 SER A C 1
ATOM 2634 O O . SER A 1 336 ? 5.405 20.531 16.565 1.00 86.00 336 SER A O 1
ATOM 2636 N N . LYS A 1 337 ? 5.029 19.426 14.655 1.00 92.94 337 LYS A N 1
ATOM 2637 C CA . LYS A 1 337 ? 3.575 19.372 14.826 1.00 92.94 337 LYS A CA 1
ATOM 2638 C C . LYS A 1 337 ? 3.191 18.140 15.619 1.00 92.94 337 LYS A C 1
ATOM 2640 O O . LYS A 1 337 ? 3.436 17.018 15.195 1.00 92.94 337 LYS A O 1
ATOM 2645 N N . GLN A 1 338 ? 2.591 18.354 16.782 1.00 94.88 338 GLN A N 1
ATOM 2646 C CA . GLN A 1 338 ? 2.101 17.261 17.603 1.00 94.88 338 GLN A CA 1
ATOM 2647 C C . GLN A 1 338 ? 0.827 16.663 17.011 1.00 94.88 338 GLN A C 1
ATOM 2649 O O . GLN A 1 338 ? -0.137 17.382 16.756 1.00 94.88 338 GLN A O 1
ATOM 2654 N N . VAL A 1 339 ? 0.807 15.340 16.899 1.00 96.81 339 VAL A N 1
ATOM 2655 C CA . VAL A 1 339 ? -0.384 14.544 16.596 1.00 96.81 339 VAL A CA 1
ATOM 2656 C C . VAL A 1 339 ? -0.756 13.689 17.802 1.00 96.81 339 VAL A C 1
ATOM 2658 O O . VAL A 1 339 ? 0.084 13.389 18.658 1.00 96.81 339 VAL A O 1
ATOM 2661 N N . GLY A 1 340 ? -2.032 13.334 17.902 1.00 97.44 340 GLY A N 1
ATOM 2662 C CA . GLY A 1 340 ? -2.477 12.270 18.790 1.00 97.44 340 GLY A CA 1
ATOM 2663 C C . GLY A 1 340 ? -2.469 10.939 18.044 1.00 97.44 340 GLY A C 1
ATOM 2664 O O . GLY A 1 340 ? -2.623 10.930 16.827 1.00 97.44 340 GLY A O 1
ATOM 2665 N N . THR A 1 341 ? -2.310 9.823 18.751 1.00 97.50 341 THR A N 1
ATOM 2666 C CA . THR A 1 341 ? -2.400 8.489 18.142 1.00 97.50 341 THR A CA 1
ATOM 2667 C C . THR A 1 341 ? -3.429 7.625 18.853 1.00 97.50 341 THR A C 1
ATOM 2669 O O . THR A 1 341 ? -3.555 7.677 20.079 1.00 97.50 341 THR A O 1
ATOM 2672 N N . ILE A 1 342 ? -4.164 6.825 18.082 1.00 97.62 342 ILE A N 1
ATOM 2673 C CA . ILE A 1 342 ? -5.014 5.737 18.576 1.00 97.62 342 ILE A CA 1
ATOM 2674 C C . ILE A 1 342 ? -4.425 4.430 18.054 1.00 97.62 342 ILE A C 1
ATOM 2676 O O . ILE A 1 342 ? -4.218 4.285 16.851 1.00 97.62 342 ILE A O 1
ATOM 2680 N N . THR A 1 343 ? -4.148 3.489 18.955 1.00 98.12 343 THR A N 1
ATOM 2681 C CA . THR A 1 343 ? -3.706 2.134 18.601 1.00 98.12 343 THR A CA 1
ATOM 2682 C C . THR A 1 343 ? -4.803 1.128 18.913 1.00 98.12 343 THR A C 1
ATOM 2684 O O . THR A 1 343 ? -5.385 1.178 19.997 1.00 98.12 343 THR A O 1
ATOM 2687 N N . ILE A 1 344 ? -5.050 0.212 17.979 1.00 97.75 344 ILE A N 1
ATOM 2688 C CA . ILE A 1 344 ? -6.033 -0.870 18.073 1.00 97.75 344 ILE A CA 1
ATOM 2689 C C . ILE A 1 344 ? -5.302 -2.204 17.912 1.00 97.75 344 ILE A C 1
ATOM 2691 O O . ILE A 1 344 ? -4.532 -2.377 16.963 1.00 97.75 344 ILE A O 1
ATOM 2695 N N . SER A 1 345 ? -5.562 -3.151 18.812 1.00 97.38 345 SER A N 1
ATOM 2696 C CA . SER A 1 345 ? -5.065 -4.529 18.723 1.00 97.38 345 SER A CA 1
ATOM 2697 C C . SER A 1 345 ? -6.029 -5.512 19.378 1.00 97.38 345 SER A C 1
ATOM 2699 O O . SER A 1 345 ? -6.820 -5.128 20.241 1.00 97.38 345 SER A O 1
ATOM 2701 N N . LEU A 1 346 ? -5.952 -6.791 19.012 1.00 96.50 346 LEU A N 1
ATOM 2702 C CA . LEU A 1 346 ? -6.672 -7.841 19.734 1.00 96.50 346 LEU A CA 1
ATOM 2703 C C . LEU A 1 346 ? -6.184 -7.917 21.188 1.00 96.50 346 LEU A C 1
ATOM 2705 O O . LEU A 1 346 ? -4.983 -7.874 21.449 1.00 96.50 346 LEU A O 1
ATOM 2709 N N . ARG A 1 347 ? -7.121 -8.060 22.130 1.00 94.56 347 ARG A N 1
ATOM 2710 C CA . ARG A 1 347 ? -6.824 -8.264 23.556 1.00 94.56 347 ARG A CA 1
ATOM 2711 C C . ARG A 1 347 ? -6.246 -9.649 23.819 1.00 94.56 347 ARG A C 1
ATOM 2713 O O . ARG A 1 347 ? -5.340 -9.810 24.629 1.00 94.56 347 ARG A O 1
ATOM 2720 N N . ASN A 1 348 ? -6.812 -10.662 23.165 1.00 92.50 348 ASN A N 1
ATOM 2721 C CA . ASN A 1 348 ? -6.286 -12.018 23.185 1.00 92.50 348 ASN A CA 1
ATOM 2722 C C . ASN A 1 348 ? -5.725 -12.342 21.794 1.00 92.50 348 ASN A C 1
ATOM 2724 O O . ASN A 1 348 ? -6.516 -12.550 20.874 1.00 92.50 348 ASN A O 1
ATOM 2728 N N . PRO A 1 349 ? -4.394 -12.420 21.637 1.00 89.81 349 PRO A N 1
ATOM 2729 C CA . PRO A 1 349 ? -3.764 -12.782 20.370 1.00 89.81 349 PRO A CA 1
ATOM 2730 C C . PRO A 1 349 ? -4.153 -14.169 19.839 1.00 89.81 349 PRO A C 1
ATOM 2732 O O . PRO A 1 349 ? -4.031 -14.418 18.647 1.00 89.81 349 PRO A O 1
ATOM 2735 N N . ASN A 1 350 ? -4.650 -15.056 20.707 1.00 88.88 350 ASN A N 1
ATOM 2736 C CA . ASN A 1 350 ? -5.122 -16.403 20.375 1.00 88.88 350 ASN A CA 1
ATOM 2737 C C . ASN A 1 350 ? -6.652 -16.515 20.520 1.00 88.88 350 ASN A C 1
ATOM 2739 O O . ASN A 1 350 ? -7.169 -17.529 20.996 1.00 88.88 350 ASN A O 1
ATOM 2743 N N . LEU A 1 351 ? -7.385 -15.433 20.234 1.00 86.75 351 LEU A N 1
ATOM 2744 C CA . LEU A 1 351 ? -8.838 -15.388 20.383 1.00 86.75 351 LEU A CA 1
ATOM 2745 C C . LEU A 1 351 ? -9.512 -16.450 19.503 1.00 86.75 351 LEU A C 1
ATOM 2747 O O . LEU A 1 351 ? -9.502 -16.358 18.284 1.00 86.75 351 LEU A O 1
ATOM 2751 N N . GLN A 1 352 ? -10.186 -17.407 20.132 1.00 81.00 352 GLN A N 1
ATOM 2752 C CA . GLN A 1 352 ? -11.074 -18.340 19.445 1.00 81.00 352 GLN A CA 1
ATOM 2753 C C . GLN A 1 352 ? -12.513 -17.869 19.630 1.00 81.00 352 GLN A C 1
ATOM 2755 O O . GLN A 1 352 ? -12.970 -17.684 20.762 1.00 81.00 352 GLN A O 1
ATOM 2760 N N . LEU A 1 353 ? -13.206 -17.625 18.520 1.00 78.69 353 LEU A N 1
ATOM 2761 C CA . LEU A 1 353 ? -14.631 -17.322 18.545 1.00 78.69 353 LEU A CA 1
ATOM 2762 C C . LEU A 1 353 ? -15.435 -18.635 18.632 1.00 78.69 353 LEU A C 1
ATOM 2764 O O . LEU A 1 353 ? -15.000 -19.635 18.061 1.00 78.69 353 LEU A O 1
ATOM 2768 N N . PRO A 1 354 ? -16.548 -18.648 19.388 1.00 64.62 354 PRO A N 1
ATOM 2769 C CA . PRO A 1 354 ? -17.388 -19.830 19.572 1.00 64.62 354 PRO A CA 1
ATOM 2770 C C . PRO A 1 354 ? -18.126 -20.278 18.307 1.00 64.62 354 PRO A C 1
ATOM 2772 O O . PRO A 1 354 ? -18.382 -19.426 17.420 1.00 64.62 354 PRO A O 1
#

Sequence (354 aa):
MNEKFIWLSDEDQSYCHEHGSQTITPSSSFDKNIGFTFKMDAGENTLTLDTDKKNSIKVNDIHWPRSPIEFKEGYEAVHKAENTDITLGKTINISSGNLIILGSEGKPVNFYLNSEIFNTYRIKLQNSSSFSIKNLNIVRISGPINTAIPTLEESTVAMSGKSRLTIETVEKIESIISLSCHFSITESSQTSLTSHHVNIIDGSNIILQNNAQMLISSQVLNIRTDLDEKGYPLFDTNFTLKAGATLLNLNSLDGIHFPLDIHREDYPKGVFNFIAEGEENTGKVVIDVAPKDANAYGLNIMLRKNFIAINGKVVETGDQMKYFDFSYGKDIRNGSKQVGTITISLRNPNLQLP

Secondary structure (DSSP, 8-state):
-PPPP---TTS-EEEEGGG-SEEE--SS----BTT--EEEEEEEEEEEEE--STT-SSTTEEEESB--S---TT--S-S--TT-S---EEEEEEEEEEEEEE-BTTB-EEEEESSSS-S-EEEEE-TT-EEEEESEEEEEEE----SSPPPTTTSSEEE-TT-EEEEE--TTS--EEEEES-EEE-TT-EEEEE-SEEEE-TT-EEEE-TT-EEEEEESEEEE---B-TTS-BSS--EEEE-SBS-EEEEEESSSSS-S--TTT--PPTTSEEE--SSS-B--EEEEEE-TTTSSHHHHHHHHHTT-EEETTEEPPHHHHHHHEEEEEEEEEETTTEEEEEEEEEESSTTPPP-

Organism: Photorhabdus luminescens (NCBI:txid29488)

Radius of gyration: 21.17 Å; chains: 1; bounding box: 63×43×65 Å

Foldseek 3Di:
DADDDDQDQEEAEEAAQSNAADEDEHPEENEHEPPYAYEYDRAAHEYEHEQADPDYPHHQAYEHHDYDPDPPPVPDVPPDPVVVDDDQAERAHYAHYEYEYDYDLVRAHAAHYQPDDDQRYAHHEHAAYEYEGEQHAEAEQAHDQDQDQDDLRRWRYHEYHQYEYYYEHDPVHQHEYEYRTEHEYEDNYEYEAYHQEYEQEAQYEYEYYAAYEYEYEYLEYHYYFDADPVRHGPHDRAYEQEAHAYEYEFHYQALPRWHDPLPPDLHDAANYEYELPDHFGFYKYKGWDAQVLQDPNVVLSCLCSQNHHYPPHGDHSVCLVVFKDKHKDWDDHPVHRITIMIMIGTPGRNDDDD